Protein AF-K2AVS9-F1 (afdb_monomer_lite)

Secondary structure (DSSP, 8-state):
--------SS---HHHHHS-------S----------SPPTTPPPEEEEEEEETTEEEEEEES--HHHHHHHHHHT-TTEEEEEEEEETTEEEEEEEE-HHHHHHHHHHHHHHHHHHHHHHHH---TTHHHHHHHHHHHHHHHIIIIIHHHHHHHHHHHHHHHHTHHHHHHHHHHHHHHHHHT--S--HHHHHHHHHHHHHHHHHTT--HHHHHHHHHHHHHHHHHHHHTT-HHHHHHHHHHHHHHHHHHHHHHHHHHHS-GGG---S-HHHHHHHHHHHHHHHHHHHHS---

Organism: NCBI:txid1234023

Radius of gyration: 34.78 Å; chains: 1; bounding box: 109×86×77 Å

Structure (mmCIF, N/CA/C/O backbone):
data_AF-K2AVS9-F1
#
_entry.id   AF-K2AVS9-F1
#
loop_
_atom_site.group_PDB
_atom_site.id
_atom_site.type_symbol
_atom_site.label_atom_id
_atom_site.label_alt_id
_atom_site.label_comp_id
_atom_site.label_asym_id
_atom_site.label_entity_id
_atom_site.label_seq_id
_atom_site.pdbx_PDB_ins_code
_atom_site.Cartn_x
_atom_site.Cartn_y
_atom_site.Cartn_z
_atom_site.occupancy
_atom_site.B_iso_or_equiv
_atom_site.auth_seq_id
_atom_site.auth_comp_id
_atom_site.auth_asym_id
_atom_site.auth_atom_id
_atom_site.pdbx_PDB_model_num
ATOM 1 N N . MET A 1 1 ? 38.858 53.880 -17.770 1.00 42.88 1 MET A N 1
ATOM 2 C CA . MET A 1 1 ? 39.747 52.964 -17.022 1.00 42.88 1 MET A CA 1
ATOM 3 C C . MET A 1 1 ? 40.252 53.731 -15.814 1.00 42.88 1 MET A C 1
ATOM 5 O O . MET A 1 1 ? 40.649 54.868 -16.028 1.00 42.88 1 MET A O 1
ATOM 9 N N . PRO A 1 2 ? 40.164 53.212 -14.580 1.00 36.84 2 PRO A N 1
ATOM 10 C CA . PRO A 1 2 ? 40.755 53.909 -13.444 1.00 36.84 2 PRO A CA 1
ATOM 11 C C . PRO A 1 2 ? 42.285 53.850 -13.551 1.00 36.84 2 PRO A C 1
ATOM 13 O O . PRO A 1 2 ? 42.844 52.773 -13.758 1.00 36.84 2 PRO A O 1
ATOM 16 N N . GLU A 1 3 ? 42.945 55.002 -13.440 1.00 33.78 3 GLU A N 1
ATOM 17 C CA . GLU A 1 3 ? 44.396 55.082 -13.263 1.00 33.78 3 GLU A CA 1
ATOM 18 C C . GLU A 1 3 ? 44.749 54.529 -11.880 1.00 33.78 3 GLU A C 1
ATOM 20 O O . GLU A 1 3 ? 44.213 54.969 -10.862 1.00 33.78 3 GLU A O 1
ATOM 25 N N . ILE A 1 4 ? 45.621 53.523 -11.842 1.00 40.19 4 ILE A N 1
ATOM 26 C CA . ILE A 1 4 ? 46.139 52.968 -10.593 1.00 40.19 4 ILE A CA 1
ATOM 27 C C . ILE A 1 4 ? 47.470 53.665 -10.328 1.00 40.19 4 ILE A C 1
ATOM 29 O O . ILE A 1 4 ? 48.490 53.305 -10.912 1.00 40.19 4 ILE A O 1
ATOM 33 N N . ASN A 1 5 ? 47.455 54.663 -9.447 1.00 40.78 5 ASN A N 1
ATOM 34 C CA . ASN A 1 5 ? 48.671 55.321 -8.983 1.00 40.78 5 ASN A CA 1
ATOM 35 C C . ASN A 1 5 ? 49.266 54.512 -7.826 1.00 40.78 5 ASN A C 1
ATOM 37 O O . ASN A 1 5 ? 48.688 54.433 -6.742 1.00 40.78 5 ASN A O 1
ATOM 41 N N . LEU A 1 6 ? 50.416 53.882 -8.068 1.00 46.16 6 LEU A N 1
ATOM 42 C CA . LEU A 1 6 ? 51.192 53.199 -7.036 1.00 46.16 6 LEU A CA 1
ATOM 43 C C . LEU A 1 6 ? 52.056 54.233 -6.307 1.00 46.16 6 LEU A C 1
ATOM 45 O O . LEU A 1 6 ? 53.007 54.764 -6.876 1.00 46.16 6 LEU A O 1
ATOM 49 N N . TYR A 1 7 ? 51.732 54.513 -5.047 1.00 45.03 7 TYR A N 1
ATOM 50 C CA . TYR A 1 7 ? 52.560 55.346 -4.177 1.00 45.03 7 TYR A CA 1
ATOM 51 C C . TYR A 1 7 ? 53.496 54.452 -3.364 1.00 45.03 7 TYR A C 1
ATOM 53 O O . TYR A 1 7 ? 53.043 53.545 -2.668 1.00 45.03 7 TYR A O 1
ATOM 61 N N . TYR A 1 8 ? 54.802 54.703 -3.461 1.00 50.97 8 TYR A N 1
ATOM 62 C CA . TYR A 1 8 ? 55.820 54.029 -2.658 1.00 50.97 8 TYR A CA 1
ATOM 63 C C . TYR A 1 8 ? 56.388 55.019 -1.636 1.00 50.97 8 TYR A C 1
ATOM 65 O O . TYR A 1 8 ? 56.829 56.106 -1.999 1.00 50.97 8 TYR A O 1
ATOM 73 N N . GLU A 1 9 ? 56.366 54.657 -0.354 1.00 50.56 9 GLU A N 1
ATOM 74 C CA . GLU A 1 9 ? 56.623 55.567 0.779 1.00 50.56 9 GLU A CA 1
ATOM 75 C C . GLU A 1 9 ? 58.097 55.980 0.963 1.00 50.56 9 GLU A C 1
ATOM 77 O O . GLU A 1 9 ? 58.410 56.810 1.814 1.00 50.56 9 GLU A O 1
ATOM 82 N N . LYS A 1 10 ? 59.026 55.428 0.174 1.00 59.41 10 LYS A N 1
ATOM 83 C CA . LYS A 1 10 ? 60.463 55.723 0.280 1.00 59.41 10 LYS A CA 1
ATOM 84 C C . LYS A 1 10 ? 61.058 56.070 -1.080 1.00 59.41 10 LYS A C 1
ATOM 86 O O . LYS A 1 10 ? 60.924 55.305 -2.031 1.00 59.41 10 LYS A O 1
ATOM 91 N N . THR A 1 11 ? 61.757 57.200 -1.154 1.00 55.56 11 THR A N 1
ATOM 92 C CA . THR A 1 11 ? 62.511 57.638 -2.334 1.00 55.56 11 THR A CA 1
ATOM 93 C C . THR A 1 11 ? 63.642 56.651 -2.629 1.00 55.56 11 THR A C 1
ATOM 95 O O . THR A 1 11 ? 64.681 56.646 -1.973 1.00 55.56 11 THR A O 1
ATOM 98 N N . LEU A 1 12 ? 63.422 55.771 -3.606 1.00 58.94 12 LEU A N 1
ATOM 99 C CA . LEU A 1 12 ? 64.444 54.859 -4.118 1.00 58.94 12 LEU A CA 1
ATOM 100 C C . LEU A 1 12 ? 65.454 55.644 -4.966 1.00 58.94 12 LEU A C 1
ATOM 102 O O . LEU A 1 12 ? 65.074 56.458 -5.808 1.00 58.94 12 LEU A O 1
ATOM 106 N N . SER A 1 13 ? 66.748 55.402 -4.746 1.00 63.12 13 SER A N 1
ATOM 107 C CA . SER A 1 13 ? 67.808 55.923 -5.611 1.00 63.12 13 SER A CA 1
ATOM 108 C C . SER A 1 13 ? 67.734 55.257 -6.991 1.00 63.12 13 SER A C 1
ATOM 110 O O . SER A 1 13 ? 67.329 54.101 -7.118 1.00 63.12 13 SER A O 1
ATOM 112 N N . LYS A 1 14 ? 68.139 55.986 -8.039 1.00 58.75 14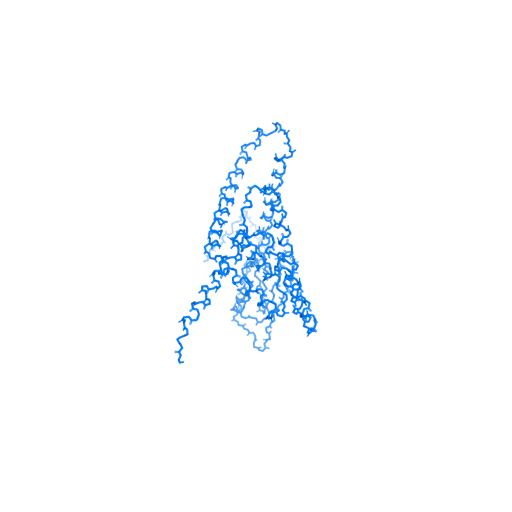 LYS A N 1
ATOM 113 C CA . LYS A 1 14 ? 67.992 55.577 -9.449 1.00 58.75 14 LYS A CA 1
ATOM 114 C C . LYS A 1 14 ? 68.625 54.209 -9.770 1.00 58.75 14 LYS A C 1
ATOM 116 O O . LYS A 1 14 ? 68.101 53.498 -10.612 1.00 58.75 14 LYS A O 1
ATOM 121 N N . GLN A 1 15 ? 69.685 53.825 -9.054 1.00 59.00 15 GLN A N 1
ATOM 122 C CA . GLN A 1 15 ? 70.359 52.526 -9.202 1.00 59.00 15 GLN A CA 1
ATOM 123 C C . GLN A 1 15 ? 69.530 51.337 -8.689 1.00 59.00 15 GLN A C 1
ATOM 125 O O . GLN A 1 15 ? 69.599 50.263 -9.267 1.00 59.00 15 GLN A O 1
ATOM 130 N N . ASN A 1 16 ? 68.684 51.520 -7.670 1.00 58.53 16 ASN A N 1
ATOM 131 C CA . ASN A 1 16 ? 67.880 50.422 -7.116 1.00 58.53 16 ASN A CA 1
ATOM 132 C C . ASN A 1 16 ? 66.648 50.077 -7.974 1.00 58.53 16 ASN A C 1
ATOM 134 O O . ASN A 1 16 ? 66.000 49.062 -7.733 1.00 58.53 16 ASN A O 1
ATOM 138 N N . LEU A 1 17 ? 66.292 50.929 -8.943 1.00 59.53 17 LEU A N 1
ATOM 139 C CA . LEU A 1 17 ? 65.173 50.695 -9.861 1.00 59.53 17 LEU A CA 1
ATOM 140 C C . LEU A 1 17 ? 65.550 49.768 -11.022 1.00 59.53 17 LEU A C 1
ATOM 142 O O . LEU A 1 17 ? 64.675 49.072 -11.528 1.00 59.53 17 LEU A O 1
ATOM 146 N N . GLU A 1 18 ? 66.822 49.737 -11.426 1.00 59.62 18 GLU A N 1
ATOM 147 C CA . GLU A 1 18 ? 67.289 48.907 -12.548 1.00 59.62 18 GLU A CA 1
ATOM 148 C C . GLU A 1 18 ? 67.397 47.418 -12.168 1.00 59.62 18 GLU A C 1
ATOM 150 O O . GLU A 1 18 ? 67.170 46.556 -13.015 1.00 59.62 18 GLU A O 1
ATOM 155 N N . ASP A 1 19 ? 67.613 47.108 -10.884 1.00 62.12 19 ASP A N 1
ATOM 156 C CA . ASP A 1 19 ? 67.656 45.728 -10.369 1.00 62.12 19 ASP A CA 1
ATOM 157 C C . ASP A 1 19 ? 66.264 45.129 -10.079 1.00 62.12 19 ASP A C 1
ATOM 159 O O . ASP A 1 19 ? 66.117 43.920 -9.863 1.00 62.12 19 ASP A O 1
ATOM 163 N N . LEU A 1 20 ? 65.206 45.946 -10.089 1.00 58.22 20 LEU A N 1
ATOM 164 C CA . LEU A 1 20 ? 63.838 45.486 -9.860 1.00 58.22 20 LEU A CA 1
ATOM 165 C C . LEU A 1 20 ? 63.193 45.038 -11.177 1.00 58.22 20 LEU A C 1
ATOM 167 O O . LEU A 1 20 ? 62.481 45.781 -11.850 1.00 58.22 20 LEU A O 1
ATOM 171 N N . ASN A 1 21 ? 63.395 43.765 -11.514 1.00 50.31 21 ASN A N 1
ATOM 172 C CA . ASN A 1 21 ? 62.672 43.084 -12.589 1.00 50.31 21 ASN A CA 1
ATOM 173 C C . ASN A 1 21 ? 61.187 42.901 -12.209 1.00 50.31 21 ASN A C 1
ATOM 175 O O . ASN A 1 21 ? 60.755 41.838 -11.754 1.00 50.31 21 ASN A O 1
ATOM 179 N N . PHE A 1 22 ? 60.376 43.946 -12.383 1.00 56.16 22 PHE A N 1
ATOM 180 C CA . PHE A 1 22 ? 58.929 43.862 -12.201 1.00 56.16 22 PHE A CA 1
ATOM 181 C C . PHE A 1 22 ? 58.304 43.055 -13.340 1.00 56.16 22 PHE A C 1
ATOM 183 O O . PHE A 1 22 ? 57.969 43.576 -14.404 1.00 56.16 22 PHE A O 1
ATOM 190 N N . LYS A 1 23 ? 58.098 41.757 -13.114 1.00 49.09 23 LYS A N 1
ATOM 191 C CA . LYS A 1 23 ? 57.256 40.944 -13.990 1.00 49.09 23 LYS A CA 1
ATOM 192 C C . LYS A 1 23 ? 55.795 41.237 -13.646 1.00 49.09 23 LYS A C 1
ATOM 194 O O . LYS A 1 23 ? 55.233 40.632 -12.737 1.00 49.09 23 LYS A O 1
ATOM 199 N N . LEU A 1 24 ? 55.191 42.198 -14.344 1.00 52.09 24 LEU A N 1
ATOM 200 C CA . LEU A 1 24 ? 53.756 42.473 -14.253 1.00 52.09 24 LEU A CA 1
ATOM 201 C C . LEU A 1 24 ? 52.991 41.251 -14.775 1.00 52.09 24 LEU A C 1
ATOM 203 O O . LEU A 1 24 ? 52.839 41.060 -15.979 1.00 52.09 24 LEU A O 1
ATOM 207 N N . ILE A 1 25 ? 52.544 40.389 -13.864 1.00 53.03 25 ILE A N 1
ATOM 208 C CA . ILE A 1 25 ? 51.628 39.300 -14.192 1.00 53.03 25 ILE A CA 1
ATOM 209 C C . ILE A 1 25 ? 50.226 39.918 -14.205 1.00 53.03 25 ILE A C 1
ATOM 211 O O . ILE A 1 25 ? 49.793 40.427 -13.167 1.00 53.03 25 ILE A O 1
ATOM 215 N N . PRO A 1 26 ? 49.504 39.926 -15.338 1.00 46.81 26 PRO A N 1
ATOM 216 C CA . PRO A 1 26 ? 48.131 40.405 -15.342 1.00 46.81 26 PRO A CA 1
ATOM 217 C C . PRO A 1 26 ? 47.293 39.525 -14.401 1.00 46.81 26 PRO A C 1
ATOM 219 O O . PRO A 1 26 ? 47.154 38.328 -14.622 1.00 46.81 26 PRO A O 1
ATOM 222 N N . ILE A 1 27 ? 46.712 40.129 -13.359 1.00 53.50 27 ILE A N 1
ATOM 223 C CA . ILE A 1 27 ? 45.805 39.471 -12.388 1.00 53.50 27 ILE A CA 1
ATOM 224 C C . ILE A 1 27 ? 44.426 39.173 -13.023 1.00 53.50 27 ILE A C 1
ATOM 226 O O . ILE A 1 27 ? 43.512 38.652 -12.389 1.00 53.50 27 ILE A O 1
ATOM 230 N N . TRP A 1 28 ? 44.251 39.490 -14.306 1.00 48.97 28 TRP A N 1
ATOM 231 C CA . TRP A 1 28 ? 43.028 39.223 -15.048 1.00 48.97 28 TRP A CA 1
ATOM 232 C C . TRP A 1 28 ? 43.176 37.933 -15.854 1.00 48.97 28 TRP A C 1
ATOM 234 O O . TRP A 1 28 ? 43.633 37.946 -16.994 1.00 48.97 28 TRP A O 1
ATOM 244 N N . GLU A 1 29 ? 42.773 36.809 -15.263 1.00 44.00 29 GLU A N 1
ATOM 245 C CA . GLU A 1 29 ? 42.471 35.598 -16.026 1.00 44.00 29 GLU A CA 1
ATOM 246 C C . GLU A 1 29 ? 41.105 35.798 -16.706 1.00 44.00 29 GLU A C 1
ATOM 248 O O . GLU A 1 29 ? 40.077 35.823 -16.016 1.00 44.00 29 GLU A O 1
ATOM 253 N N . PRO A 1 30 ? 41.031 35.984 -18.039 1.00 46.00 30 PRO A N 1
ATOM 254 C CA . PRO A 1 30 ? 39.747 36.101 -18.708 1.00 46.00 30 PRO A CA 1
ATOM 255 C C . PRO A 1 30 ? 38.985 34.789 -18.528 1.00 46.00 30 PRO A C 1
ATOM 257 O O . PRO A 1 30 ? 39.397 33.724 -18.992 1.00 46.00 30 PRO A O 1
ATOM 260 N N . LYS A 1 31 ? 37.838 34.858 -17.855 1.00 41.72 31 LYS A N 1
ATOM 261 C CA . LYS A 1 31 ? 36.944 33.714 -17.713 1.00 41.72 31 LYS A CA 1
ATOM 262 C C . LYS A 1 31 ? 36.260 33.453 -19.056 1.00 41.72 31 LYS A C 1
ATOM 264 O O . LYS A 1 31 ? 35.212 34.022 -19.347 1.00 41.72 31 LYS A O 1
ATOM 269 N N . ILE A 1 32 ? 36.852 32.592 -19.879 1.00 41.34 32 ILE A N 1
ATOM 270 C CA . ILE A 1 32 ? 36.242 32.136 -21.132 1.00 41.34 32 ILE A CA 1
ATOM 271 C C . ILE A 1 32 ? 35.080 31.200 -20.777 1.00 41.34 32 ILE A C 1
ATOM 273 O O . ILE A 1 32 ? 35.282 30.082 -20.304 1.00 41.34 32 ILE A O 1
ATOM 277 N N . ILE A 1 33 ? 33.846 31.662 -20.983 1.00 50.22 33 ILE A N 1
ATOM 278 C CA . ILE A 1 33 ? 32.637 30.850 -20.809 1.00 50.22 33 ILE A CA 1
ATOM 279 C C . ILE A 1 33 ? 32.261 30.285 -22.179 1.00 50.22 33 ILE A C 1
ATOM 281 O O . ILE A 1 33 ? 31.610 30.951 -22.980 1.00 50.22 33 ILE A O 1
ATOM 285 N N . LEU A 1 34 ? 32.680 29.051 -22.460 1.00 48.22 34 LEU A N 1
ATOM 286 C CA . LEU A 1 34 ? 32.221 28.329 -23.644 1.00 48.22 34 LEU A CA 1
ATOM 287 C C . LEU A 1 34 ? 30.767 27.904 -23.426 1.00 48.22 34 LEU A C 1
ATOM 289 O O . LEU A 1 34 ? 30.467 27.118 -22.528 1.00 48.22 34 LEU A O 1
ATOM 293 N N . THR A 1 35 ? 29.861 28.434 -24.242 1.00 51.59 35 THR A N 1
ATOM 294 C CA . THR A 1 35 ? 28.454 28.028 -24.243 1.00 51.59 35 THR A CA 1
ATOM 295 C C . THR A 1 35 ? 28.227 27.027 -25.367 1.00 51.59 35 THR A C 1
ATOM 297 O O . THR A 1 35 ? 28.629 27.239 -26.507 1.00 51.59 35 THR A O 1
ATOM 300 N N . LYS A 1 36 ? 27.623 25.886 -25.033 1.00 59.41 36 LYS A N 1
ATOM 301 C CA . LYS A 1 36 ? 27.274 24.849 -26.005 1.00 59.41 36 LYS A CA 1
ATOM 302 C C . LYS A 1 36 ? 26.080 25.327 -26.832 1.00 59.41 36 LYS A C 1
ATOM 304 O O . LYS A 1 36 ? 25.022 25.570 -26.254 1.00 59.41 36 LYS A O 1
ATOM 309 N N . VAL A 1 37 ? 26.263 25.471 -28.146 1.00 63.88 37 VAL A N 1
ATOM 310 C CA . VAL A 1 37 ? 25.239 26.025 -29.052 1.00 63.88 37 VAL A CA 1
ATOM 311 C C . VAL A 1 37 ? 24.514 24.932 -29.845 1.00 63.88 37 VAL A C 1
ATOM 313 O O . VAL A 1 37 ? 23.323 25.084 -30.090 1.00 63.88 37 VAL A O 1
ATOM 316 N N . ASP A 1 38 ? 25.181 23.817 -30.193 1.00 66.88 38 ASP A N 1
ATOM 317 C CA . ASP A 1 38 ? 24.552 22.746 -30.985 1.00 66.88 38 ASP A CA 1
ATOM 318 C C . ASP A 1 38 ? 25.227 21.357 -30.851 1.00 66.88 38 ASP A C 1
ATOM 320 O O . ASP A 1 38 ? 26.262 21.198 -30.193 1.00 66.8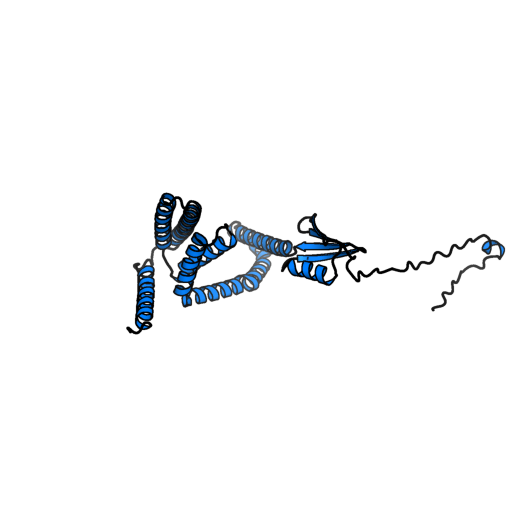8 38 ASP A O 1
ATOM 324 N N . ILE A 1 39 ? 24.611 20.334 -31.454 1.00 73.56 39 ILE A N 1
ATOM 325 C CA . ILE A 1 39 ? 25.073 18.941 -31.531 1.00 73.56 39 ILE A CA 1
ATOM 326 C C . ILE A 1 39 ? 26.142 18.804 -32.627 1.00 73.56 39 ILE A C 1
ATOM 328 O O . ILE A 1 39 ? 26.008 19.349 -33.719 1.00 73.56 39 ILE A O 1
ATOM 332 N N . LEU A 1 40 ? 27.191 18.015 -32.377 1.00 73.44 40 LEU A N 1
ATOM 333 C CA . LEU A 1 40 ? 28.165 17.677 -33.418 1.00 73.44 40 LEU A CA 1
ATOM 334 C C . LEU A 1 40 ? 27.508 16.822 -34.518 1.00 73.44 40 LEU A C 1
ATOM 336 O O . LEU A 1 40 ? 26.937 15.770 -34.191 1.00 73.44 40 LEU A O 1
ATOM 340 N N . PRO A 1 41 ? 27.619 17.202 -35.805 1.00 70.88 41 PRO A N 1
ATOM 341 C CA . PRO A 1 41 ? 27.072 16.412 -36.902 1.00 70.88 41 PRO A CA 1
ATOM 342 C C . PRO A 1 41 ? 27.647 14.986 -36.876 1.00 70.88 41 PRO A C 1
ATOM 344 O O . PRO A 1 41 ? 28.829 14.784 -36.600 1.00 70.88 41 PRO A O 1
ATOM 347 N N . ASN A 1 42 ? 26.794 13.987 -37.131 1.00 77.56 42 ASN A N 1
ATOM 348 C CA . ASN A 1 42 ? 27.099 12.544 -37.105 1.00 77.56 42 ASN A CA 1
ATOM 349 C C . ASN A 1 42 ? 27.437 11.921 -35.737 1.00 77.56 42 ASN A C 1
ATOM 351 O O . ASN A 1 42 ? 27.900 10.779 -35.674 1.00 77.56 42 ASN A O 1
ATOM 355 N N . SER A 1 43 ? 27.176 12.608 -34.626 1.00 76.88 43 SER A N 1
ATOM 356 C CA . SER A 1 43 ? 27.412 12.049 -33.293 1.00 76.88 43 SER A CA 1
ATOM 357 C C . SER A 1 43 ? 26.152 11.399 -32.693 1.00 76.88 43 SER A C 1
ATOM 359 O O . SER A 1 43 ? 25.059 11.959 -32.725 1.00 76.88 43 SER A O 1
ATOM 361 N N . LYS A 1 44 ? 26.282 10.182 -32.137 1.00 84.12 44 LYS A N 1
ATOM 362 C CA . LYS A 1 44 ? 25.184 9.516 -31.410 1.00 84.12 44 LYS A CA 1
ATOM 363 C C . LYS A 1 44 ? 25.070 10.089 -29.996 1.00 84.12 44 LYS A C 1
ATOM 365 O O . LYS A 1 44 ? 26.083 10.243 -29.302 1.00 84.12 44 LYS A O 1
ATOM 370 N N . THR A 1 45 ? 23.844 10.361 -29.558 1.00 83.50 45 THR A N 1
ATOM 371 C CA . THR A 1 45 ? 23.554 10.754 -28.176 1.00 83.50 45 THR A CA 1
ATOM 372 C C . THR A 1 45 ? 23.821 9.578 -27.241 1.00 83.50 45 THR A C 1
ATOM 374 O O . THR A 1 45 ? 23.470 8.431 -27.524 1.00 83.50 45 THR A O 1
ATOM 377 N N . LYS A 1 46 ? 24.483 9.846 -26.114 1.00 87.75 46 LYS A N 1
ATOM 378 C CA . LYS A 1 46 ? 24.742 8.828 -25.091 1.00 87.75 46 LYS A CA 1
ATOM 379 C C . LYS A 1 46 ? 24.492 9.419 -23.716 1.00 87.75 46 LYS A C 1
ATOM 381 O O . LYS A 1 46 ? 25.173 10.361 -23.318 1.00 87.75 46 LYS A O 1
ATOM 386 N N . ILE A 1 47 ? 23.538 8.834 -23.000 1.00 87.12 47 ILE A N 1
ATOM 387 C CA . ILE A 1 47 ? 23.227 9.159 -21.609 1.00 87.12 47 ILE A CA 1
ATOM 388 C C . ILE A 1 47 ? 23.823 8.049 -20.751 1.00 87.12 47 ILE A C 1
ATOM 390 O O . ILE A 1 47 ? 23.558 6.867 -20.967 1.00 87.12 47 ILE A O 1
ATOM 394 N N . THR A 1 48 ? 24.663 8.426 -19.798 1.00 90.38 48 THR A N 1
ATOM 395 C CA . THR A 1 48 ? 25.243 7.503 -18.818 1.00 90.38 48 THR A CA 1
ATOM 396 C C . THR A 1 48 ? 24.877 7.968 -17.424 1.00 90.38 48 THR A C 1
ATOM 398 O O . THR A 1 48 ? 24.930 9.163 -17.143 1.00 90.38 48 THR A O 1
ATOM 401 N N . TYR A 1 49 ? 24.503 7.030 -16.558 1.00 91.62 49 TYR A N 1
ATOM 402 C CA . TYR A 1 49 ? 24.235 7.302 -15.153 1.00 91.62 49 TYR A CA 1
ATOM 403 C C . TYR A 1 49 ? 25.225 6.523 -14.289 1.00 91.62 49 TYR A C 1
ATOM 405 O O . TYR A 1 49 ? 25.488 5.345 -14.531 1.00 91.62 49 TYR A O 1
ATOM 413 N N . GLN A 1 50 ? 25.779 7.178 -13.275 1.00 93.88 50 GLN A N 1
ATOM 414 C CA . GLN A 1 50 ? 26.682 6.560 -12.314 1.00 93.88 50 GLN A CA 1
ATOM 415 C C . GLN A 1 50 ? 26.321 7.025 -10.907 1.00 93.88 50 GLN A C 1
ATOM 417 O O . GLN A 1 50 ? 26.223 8.220 -10.634 1.00 93.88 50 GLN A O 1
ATOM 422 N N . LYS A 1 51 ? 26.128 6.082 -9.987 1.00 91.56 51 LYS A N 1
ATOM 423 C CA . LYS A 1 51 ? 25.913 6.401 -8.573 1.00 91.56 51 LYS A CA 1
ATOM 424 C C . LYS A 1 51 ? 27.253 6.807 -7.949 1.00 91.56 51 LYS A C 1
ATOM 426 O O . LYS A 1 51 ? 28.196 6.025 -8.005 1.00 91.56 51 LYS A O 1
ATOM 431 N N . ILE A 1 52 ? 27.340 8.010 -7.372 1.00 92.31 52 ILE A N 1
ATOM 432 C CA . ILE A 1 52 ? 28.570 8.502 -6.719 1.00 92.31 52 ILE A CA 1
ATOM 433 C C . ILE A 1 52 ? 28.514 8.240 -5.209 1.00 92.31 52 ILE A C 1
ATOM 435 O O . ILE A 1 52 ? 29.440 7.678 -4.633 1.00 92.31 52 ILE A O 1
ATOM 439 N N . LYS A 1 53 ? 27.432 8.677 -4.555 1.00 87.81 53 LYS A N 1
ATOM 440 C CA . LYS A 1 53 ? 27.229 8.599 -3.097 1.00 87.81 53 LYS A CA 1
ATOM 441 C C . LYS A 1 53 ? 25.786 8.208 -2.788 1.00 87.81 53 LYS A C 1
ATOM 443 O O . LYS A 1 53 ? 24.950 8.130 -3.691 1.00 87.81 53 LYS A O 1
ATOM 448 N N . ASN A 1 54 ? 25.475 7.966 -1.512 1.00 79.38 54 ASN A N 1
ATOM 449 C CA . ASN A 1 54 ? 24.094 7.742 -1.083 1.00 79.38 54 ASN A CA 1
ATOM 450 C C . ASN A 1 54 ? 23.214 8.912 -1.549 1.00 79.38 54 ASN A C 1
ATOM 452 O O . ASN A 1 54 ? 23.425 10.057 -1.164 1.00 79.38 54 ASN A O 1
ATOM 456 N N . ASN A 1 55 ? 22.256 8.585 -2.419 1.00 86.00 55 ASN A N 1
ATOM 457 C CA . ASN A 1 55 ? 21.278 9.479 -3.042 1.00 86.00 55 ASN A CA 1
ATOM 458 C C . ASN A 1 55 ? 21.823 10.491 -4.059 1.00 86.00 55 ASN A C 1
ATOM 460 O O . ASN A 1 55 ? 21.046 11.325 -4.514 1.00 86.00 55 ASN A O 1
ATOM 464 N N . GLN A 1 56 ? 23.095 10.396 -4.466 1.00 91.69 56 GLN A N 1
ATOM 465 C CA . GLN A 1 56 ? 23.687 11.251 -5.501 1.00 91.69 56 GLN A CA 1
ATOM 466 C C . GLN A 1 56 ? 24.070 10.449 -6.744 1.00 91.69 56 GLN A C 1
ATOM 468 O O . GLN A 1 56 ? 24.801 9.455 -6.671 1.00 91.69 56 GLN A O 1
ATOM 473 N N . TYR A 1 57 ? 23.610 10.932 -7.892 1.00 93.12 57 TYR A N 1
ATOM 474 C CA . TYR A 1 57 ? 23.789 10.305 -9.191 1.00 93.12 57 TYR A CA 1
ATOM 475 C C . TYR A 1 57 ? 24.398 11.312 -10.160 1.00 93.12 57 TYR A C 1
ATOM 477 O O . TYR A 1 57 ? 23.940 12.448 -10.270 1.00 93.12 57 TYR A O 1
ATOM 485 N N . LEU A 1 58 ? 25.446 10.886 -10.856 1.00 94.44 58 LEU A N 1
ATOM 486 C CA . LEU A 1 58 ? 26.035 11.617 -11.962 1.00 94.44 58 LEU A CA 1
ATOM 487 C C . LEU A 1 58 ? 25.359 11.176 -13.248 1.00 94.44 58 LEU A C 1
ATOM 489 O O . LEU A 1 58 ? 25.467 10.013 -13.634 1.00 94.44 58 LEU A O 1
ATOM 493 N N . ILE A 1 59 ? 24.692 12.106 -13.909 1.00 92.75 59 ILE A N 1
ATOM 494 C CA . ILE A 1 59 ? 24.149 11.913 -15.245 1.00 92.75 59 ILE A CA 1
ATOM 495 C C . ILE A 1 59 ? 25.091 12.631 -16.200 1.00 92.75 59 ILE A C 1
ATOM 497 O O . ILE A 1 59 ? 25.249 13.848 -16.121 1.00 92.75 59 ILE A O 1
ATOM 501 N N . SER A 1 60 ? 25.757 11.880 -17.072 1.00 92.38 60 SER A N 1
ATOM 502 C CA . SER A 1 60 ? 26.595 12.441 -18.126 1.00 92.38 60 SER A CA 1
ATOM 503 C C . SER A 1 60 ? 25.922 12.234 -19.472 1.00 92.38 60 SER A C 1
ATOM 505 O O . SER A 1 60 ? 25.737 11.096 -19.917 1.00 92.38 60 SER A O 1
ATOM 507 N N . ASN A 1 61 ? 25.596 13.353 -20.112 1.00 88.75 61 ASN A N 1
ATOM 508 C CA . ASN A 1 61 ? 25.024 13.407 -21.443 1.00 88.75 61 ASN A CA 1
ATOM 509 C C . ASN A 1 61 ? 26.122 13.814 -22.425 1.00 88.75 61 ASN A C 1
ATOM 511 O O . ASN A 1 61 ? 26.751 14.865 -22.284 1.00 88.75 61 ASN A O 1
ATOM 515 N N . LYS A 1 62 ? 26.380 12.969 -23.422 1.00 89.50 62 LYS A N 1
ATOM 516 C CA . LYS A 1 62 ? 27.297 13.277 -24.522 1.00 89.50 62 LYS A CA 1
ATOM 517 C C . LYS A 1 62 ? 26.493 13.637 -25.763 1.00 89.50 62 LYS A C 1
ATOM 519 O O . LYS A 1 62 ? 25.541 12.929 -26.093 1.00 89.50 62 LYS A O 1
ATOM 524 N N . ASN A 1 63 ? 26.920 14.695 -26.452 1.00 87.31 63 ASN A N 1
ATOM 525 C CA . ASN A 1 63 ? 26.355 15.135 -27.734 1.00 87.31 63 ASN A CA 1
ATOM 526 C C . ASN A 1 63 ? 24.862 15.518 -27.697 1.00 87.31 63 ASN A C 1
ATOM 528 O O . ASN A 1 63 ? 24.157 15.349 -28.683 1.00 87.31 63 ASN A O 1
ATOM 532 N N . THR A 1 64 ? 24.360 16.010 -26.566 1.00 84.25 64 THR A N 1
ATOM 533 C CA . THR A 1 64 ? 22.970 16.478 -26.416 1.00 84.25 64 THR A CA 1
ATOM 534 C C . THR A 1 64 ? 22.837 17.993 -26.579 1.00 84.25 64 THR A C 1
ATOM 536 O O . THR A 1 64 ? 23.764 18.725 -26.239 1.00 84.25 64 THR A O 1
ATOM 539 N N . ASN A 1 65 ? 21.695 18.494 -27.049 1.00 87.88 65 ASN A N 1
ATOM 540 C CA . ASN A 1 65 ? 21.397 19.934 -26.998 1.00 87.88 65 ASN A CA 1
ATOM 541 C C . ASN A 1 65 ? 20.850 20.344 -25.608 1.00 87.88 65 ASN A C 1
ATOM 543 O O . ASN A 1 65 ? 20.419 19.495 -24.826 1.00 87.88 65 ASN A O 1
ATOM 547 N N . ARG A 1 66 ? 20.828 21.646 -25.297 1.00 84.94 66 ARG A N 1
ATOM 548 C CA . ARG A 1 66 ? 20.293 22.217 -24.051 1.00 84.94 66 ARG A CA 1
ATOM 549 C C . ARG A 1 66 ? 18.842 21.807 -23.793 1.00 84.94 66 ARG A C 1
ATOM 551 O O . ARG A 1 66 ? 18.509 21.476 -22.657 1.00 84.94 66 ARG A O 1
ATOM 558 N N . ASP A 1 67 ? 18.016 21.755 -24.834 1.00 87.25 67 ASP A N 1
ATOM 559 C CA . ASP A 1 67 ? 16.614 21.335 -24.715 1.00 87.25 67 ASP A CA 1
ATOM 560 C C . ASP A 1 67 ? 16.489 19.850 -24.363 1.00 87.25 67 ASP A C 1
ATOM 562 O O . ASP A 1 67 ? 15.651 19.465 -23.551 1.00 87.25 67 ASP A O 1
ATOM 566 N N . GLN A 1 68 ? 17.372 19.009 -24.911 1.00 85.88 68 GLN A N 1
ATOM 567 C CA . GLN A 1 68 ? 17.425 17.584 -24.580 1.00 85.88 68 GLN A CA 1
ATOM 568 C C . GLN A 1 68 ? 17.905 17.371 -23.144 1.00 85.88 68 GLN A C 1
ATOM 570 O O . GLN A 1 68 ? 17.349 16.546 -22.425 1.00 85.88 68 GLN A O 1
ATOM 575 N N . ASP A 1 69 ? 18.898 18.139 -22.701 1.00 89.62 69 ASP A N 1
ATOM 576 C CA . ASP A 1 69 ? 19.359 18.116 -21.314 1.00 89.62 69 ASP A CA 1
ATOM 577 C C . ASP A 1 69 ? 18.243 18.525 -20.345 1.00 89.62 69 ASP A C 1
ATOM 579 O O . ASP A 1 69 ? 18.033 17.875 -19.320 1.00 89.62 69 ASP A O 1
ATOM 583 N N . GLN A 1 70 ? 17.485 19.568 -20.687 1.00 89.75 70 GLN A N 1
ATOM 584 C CA . GLN A 1 70 ? 16.354 20.023 -19.886 1.00 89.75 70 GLN A CA 1
ATOM 585 C C . GLN A 1 70 ? 15.198 19.015 -19.905 1.00 89.75 70 GLN A C 1
ATOM 587 O O . GLN A 1 70 ? 14.588 18.776 -18.865 1.00 89.75 70 GLN A O 1
ATOM 592 N N . TYR A 1 71 ? 14.946 18.354 -21.037 1.00 88.31 71 TYR A N 1
ATOM 593 C CA . TYR A 1 71 ? 13.995 17.247 -21.127 1.00 88.31 71 TYR A CA 1
ATOM 594 C C . TYR A 1 71 ? 14.401 16.075 -20.225 1.00 88.31 71 TYR A C 1
ATOM 596 O O . TYR A 1 71 ? 13.572 15.578 -19.464 1.00 88.31 71 TYR A O 1
ATOM 604 N N . VAL A 1 72 ? 15.680 15.677 -20.239 1.00 88.19 72 VAL A N 1
ATOM 605 C CA . VAL A 1 72 ? 16.200 14.620 -19.357 1.00 88.19 72 VAL A CA 1
ATOM 606 C C . VAL A 1 72 ? 15.989 15.003 -17.894 1.00 88.19 72 VAL A C 1
ATOM 608 O O . VAL A 1 72 ? 15.438 14.204 -17.142 1.00 88.19 72 VAL A O 1
ATOM 611 N N . LEU A 1 73 ? 16.332 16.231 -17.493 1.00 89.94 73 LEU A N 1
ATOM 612 C CA . LEU A 1 73 ? 16.113 16.702 -16.121 1.00 89.94 73 LEU A CA 1
ATOM 613 C C . LEU A 1 73 ? 14.629 16.715 -15.728 1.00 89.94 73 LEU A C 1
ATOM 615 O O . LEU A 1 73 ? 14.289 16.258 -14.638 1.00 89.94 73 LEU A O 1
ATOM 619 N N . ASN A 1 74 ? 13.745 17.170 -16.618 1.00 88.69 74 ASN A N 1
ATOM 620 C CA . ASN A 1 74 ? 12.301 17.181 -16.378 1.00 88.69 74 ASN A CA 1
ATOM 621 C C . ASN A 1 74 ? 11.716 15.760 -16.297 1.00 88.69 74 ASN A C 1
ATOM 623 O O . ASN A 1 74 ? 10.784 15.516 -15.533 1.00 88.69 74 ASN A O 1
ATOM 627 N N . SER A 1 75 ? 12.285 14.807 -17.042 1.00 88.69 75 SER A N 1
ATOM 628 C CA . SER A 1 75 ? 11.843 13.407 -17.059 1.00 88.69 75 SER A CA 1
ATOM 629 C C . SER A 1 75 ? 12.207 12.618 -15.796 1.00 88.69 75 SER A C 1
ATOM 631 O O . SER A 1 75 ? 11.588 11.591 -15.528 1.00 88.69 75 SER A O 1
ATOM 633 N N . LEU A 1 76 ? 13.162 13.101 -14.986 1.00 89.19 76 LEU A N 1
ATOM 634 C CA . LEU A 1 76 ? 13.525 12.463 -13.711 1.00 89.19 76 LEU A CA 1
ATOM 635 C C . LEU A 1 76 ? 12.363 12.472 -12.703 1.00 89.19 76 LEU A C 1
ATOM 637 O O . LEU A 1 76 ? 12.308 11.618 -11.819 1.00 89.19 76 LEU A O 1
ATOM 641 N N . GLY A 1 77 ? 11.418 13.403 -12.854 1.00 88.62 77 GLY A N 1
ATOM 642 C CA . GLY A 1 77 ? 10.216 13.491 -12.032 1.00 88.62 77 GLY A CA 1
ATOM 643 C C . GLY A 1 77 ? 10.422 14.178 -10.678 1.00 88.62 77 GLY A C 1
ATOM 644 O O . GLY A 1 77 ? 11.498 14.670 -10.328 1.00 88.62 77 GLY A O 1
ATOM 645 N N . PHE A 1 78 ? 9.339 14.233 -9.900 1.00 81.75 78 PHE A N 1
ATOM 646 C CA . PHE A 1 78 ? 9.319 14.865 -8.583 1.00 81.75 78 PHE A CA 1
ATOM 647 C C . PHE A 1 78 ? 10.230 14.113 -7.605 1.00 81.75 78 PHE A C 1
ATOM 649 O O . PHE A 1 78 ? 10.067 12.912 -7.400 1.00 81.75 78 PHE A O 1
ATOM 656 N N . GLY A 1 79 ? 11.177 14.818 -6.980 1.00 85.19 79 GLY A N 1
ATOM 657 C CA . GLY A 1 79 ? 12.091 14.206 -6.009 1.00 85.19 79 GLY A CA 1
ATOM 658 C C . GLY A 1 79 ? 13.571 14.351 -6.306 1.00 85.19 79 GLY A C 1
ATOM 659 O O . GLY A 1 79 ? 14.394 14.070 -5.437 1.00 85.19 79 GLY A O 1
ATOM 660 N N . TRP A 1 80 ? 13.911 14.829 -7.495 1.00 90.31 80 TRP A N 1
ATOM 661 C CA . TRP A 1 80 ? 15.283 15.014 -7.939 1.00 90.31 80 TRP A CA 1
ATOM 662 C C . TRP A 1 80 ? 15.643 16.497 -7.954 1.00 90.31 80 TRP A C 1
ATOM 664 O O . TRP A 1 80 ? 14.888 17.323 -8.461 1.00 90.31 80 TRP A O 1
ATOM 674 N N . LYS A 1 81 ? 16.792 16.848 -7.375 1.00 91.62 81 LYS A N 1
ATOM 675 C CA . LYS A 1 81 ? 17.326 18.212 -7.368 1.00 91.62 81 LYS A CA 1
ATOM 676 C C . LYS A 1 81 ? 18.726 18.217 -7.964 1.00 91.62 81 LYS A C 1
ATOM 678 O O . LYS A 1 81 ? 19.580 17.435 -7.557 1.00 91.62 81 LYS A O 1
ATOM 683 N N . THR A 1 82 ? 18.983 19.117 -8.905 1.00 91.50 82 THR A N 1
ATOM 684 C CA . THR A 1 82 ? 20.330 19.342 -9.441 1.00 91.50 82 THR A CA 1
ATOM 685 C C . THR A 1 82 ? 21.185 20.063 -8.401 1.00 91.50 82 THR A C 1
ATOM 687 O O . THR A 1 82 ? 20.848 21.170 -7.982 1.00 91.50 82 THR A O 1
ATOM 690 N N . VAL A 1 83 ? 22.281 19.440 -7.976 1.00 89.00 83 VAL A N 1
ATOM 691 C CA . VAL A 1 83 ? 23.217 19.992 -6.983 1.00 89.00 83 VAL A CA 1
ATOM 692 C C .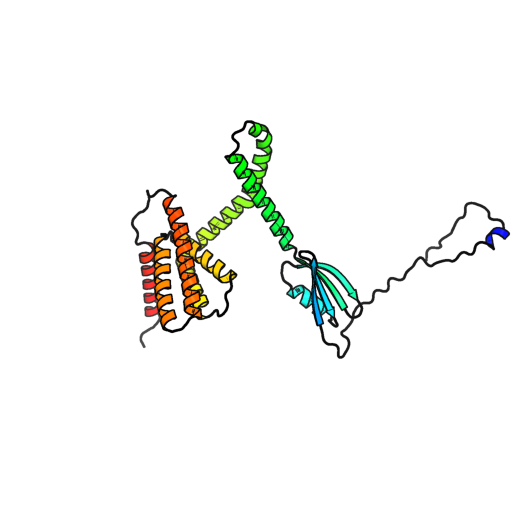 VAL A 1 83 ? 24.345 20.755 -7.664 1.00 89.00 83 VAL A C 1
ATOM 694 O O . VAL A 1 83 ? 24.765 21.805 -7.191 1.00 89.00 83 VAL A O 1
ATOM 697 N N . SER A 1 84 ? 24.842 20.231 -8.783 1.00 90.12 84 SER A N 1
ATOM 698 C CA . SER A 1 84 ? 25.903 20.863 -9.559 1.00 90.12 84 SER A CA 1
ATOM 699 C C . SER A 1 84 ? 25.725 20.544 -11.034 1.00 90.12 84 SER A C 1
ATOM 701 O O . SER A 1 84 ? 25.358 19.423 -11.399 1.00 90.12 84 SER A O 1
ATOM 703 N N . LYS A 1 85 ? 25.994 21.543 -11.872 1.00 87.06 85 LYS A N 1
ATOM 704 C CA . LYS A 1 85 ? 26.042 21.415 -13.322 1.00 87.06 85 LYS A CA 1
ATOM 705 C C . LYS A 1 85 ? 27.455 21.761 -13.775 1.00 87.06 85 LYS A C 1
ATOM 707 O O . LYS A 1 85 ? 27.965 22.825 -13.427 1.00 87.06 85 LYS A O 1
ATOM 712 N N . LYS A 1 86 ? 28.084 20.851 -14.514 1.00 84.56 86 LYS A N 1
ATOM 713 C CA . LYS A 1 86 ? 29.373 21.084 -15.168 1.00 84.56 86 LYS A CA 1
ATOM 714 C C . LYS A 1 86 ? 29.186 20.891 -16.664 1.00 84.56 86 LYS A C 1
ATOM 716 O O . LYS A 1 86 ? 28.882 19.785 -17.109 1.00 84.56 86 LYS A O 1
ATOM 721 N N . ASP A 1 87 ? 29.366 21.972 -17.409 1.00 76.75 87 ASP A N 1
ATOM 722 C CA . ASP A 1 87 ? 29.294 21.960 -18.864 1.00 76.75 87 ASP A CA 1
ATOM 723 C C . ASP A 1 87 ? 30.715 21.895 -19.424 1.00 76.75 87 ASP A C 1
ATOM 725 O O . ASP A 1 87 ? 31.532 22.783 -19.192 1.00 76.75 87 ASP A O 1
ATOM 729 N N . PHE A 1 88 ? 31.012 20.817 -20.145 1.00 74.38 88 PHE A N 1
ATOM 730 C CA . PHE A 1 88 ? 32.198 20.697 -20.987 1.00 74.38 88 PHE A CA 1
ATOM 731 C C . PHE A 1 88 ? 31.754 20.725 -22.452 1.00 74.38 88 PHE A C 1
ATOM 733 O O . PHE A 1 88 ? 30.618 20.352 -22.750 1.00 74.38 88 PHE A O 1
ATOM 740 N N . ALA A 1 89 ? 32.653 21.103 -23.368 1.00 70.31 89 ALA A N 1
ATOM 741 C CA . ALA A 1 89 ? 32.348 21.350 -24.785 1.00 70.31 89 ALA A CA 1
ATOM 742 C C . ALA A 1 89 ? 31.372 20.330 -25.419 1.00 70.31 89 ALA A C 1
ATOM 744 O O . ALA A 1 89 ? 30.376 20.726 -26.019 1.00 70.31 89 ALA A O 1
ATOM 745 N N . ASN A 1 90 ? 31.581 19.024 -25.192 1.00 73.25 90 ASN A N 1
ATOM 746 C CA . ASN A 1 90 ? 30.746 17.960 -25.777 1.00 73.25 90 ASN A CA 1
ATOM 747 C C . ASN A 1 90 ? 29.943 17.151 -24.749 1.00 73.25 90 ASN A C 1
ATOM 749 O O . ASN A 1 90 ? 29.129 16.300 -25.124 1.00 73.25 90 ASN A O 1
ATOM 753 N N . THR A 1 91 ? 30.154 17.396 -23.454 1.00 79.62 91 THR A N 1
ATOM 754 C CA . THR A 1 91 ? 29.558 16.600 -22.377 1.00 79.62 91 THR A CA 1
ATOM 755 C C . THR A 1 91 ? 29.003 17.487 -21.277 1.00 79.62 91 THR A C 1
ATOM 757 O O . THR A 1 91 ? 29.764 18.178 -20.601 1.00 79.62 91 THR A O 1
ATOM 760 N N . SER A 1 92 ? 27.695 17.423 -21.052 1.00 82.94 92 SER A N 1
ATOM 761 C CA . SER A 1 92 ? 27.070 18.002 -19.867 1.00 82.94 92 SER A CA 1
ATOM 762 C C . SER A 1 92 ? 27.019 16.944 -18.768 1.00 82.94 92 SER A C 1
ATOM 764 O O . SER A 1 92 ? 26.675 15.779 -18.994 1.00 82.94 92 SER A O 1
ATOM 766 N N . GLN A 1 93 ? 27.453 17.327 -17.571 1.00 90.25 93 GLN A N 1
ATOM 767 C CA . GLN A 1 93 ? 27.399 16.490 -16.380 1.00 90.25 93 GLN A CA 1
ATOM 768 C C . GLN A 1 93 ? 26.484 17.140 -15.345 1.00 90.25 93 GLN A C 1
ATOM 770 O O . GLN A 1 93 ? 26.725 18.261 -14.890 1.00 90.25 93 GLN A O 1
ATOM 775 N N . PHE A 1 94 ? 25.449 16.405 -14.949 1.00 91.19 94 PHE A N 1
ATOM 776 C CA . PHE A 1 94 ? 24.499 16.792 -13.916 1.00 91.19 94 PHE A CA 1
ATOM 777 C C . PHE A 1 94 ? 24.720 15.913 -12.695 1.00 91.19 94 PHE A C 1
ATOM 779 O O . PHE A 1 94 ? 24.553 14.695 -12.760 1.00 91.19 94 PHE A O 1
ATOM 786 N N . LEU A 1 95 ? 25.080 16.524 -11.570 1.00 91.94 95 LEU A N 1
ATOM 787 C CA . LEU A 1 95 ? 25.016 15.845 -10.285 1.00 91.94 95 LEU A CA 1
ATOM 788 C C . LEU A 1 95 ? 23.620 16.070 -9.717 1.00 91.94 95 LEU A C 1
ATOM 790 O O . LEU A 1 95 ? 23.261 17.195 -9.360 1.00 91.94 95 LEU A O 1
ATOM 794 N N . VAL A 1 96 ? 22.830 15.005 -9.671 1.00 93.56 96 VAL A N 1
ATOM 795 C CA . VAL A 1 96 ? 21.445 15.038 -9.209 1.00 93.56 96 VAL A CA 1
ATOM 796 C C . VAL A 1 96 ? 21.340 14.293 -7.888 1.00 93.56 96 VAL A C 1
ATOM 798 O O . VAL A 1 96 ? 21.897 13.209 -7.720 1.00 93.56 96 VAL A O 1
ATOM 801 N N . GLU A 1 97 ? 20.630 14.886 -6.938 1.00 93.38 97 GLU A N 1
ATOM 802 C CA . GLU A 1 97 ? 20.380 14.319 -5.622 1.00 93.38 97 GLU A CA 1
ATOM 803 C C . GLU A 1 97 ? 18.888 14.067 -5.419 1.00 93.38 97 GLU A C 1
ATOM 805 O O . GLU A 1 97 ? 18.054 14.929 -5.707 1.00 93.38 97 GLU A O 1
ATOM 810 N N . PHE A 1 98 ? 18.547 12.888 -4.903 1.00 90.25 98 PHE A N 1
ATOM 811 C CA . PHE A 1 98 ? 17.172 12.569 -4.536 1.00 90.25 98 PHE A CA 1
ATOM 812 C C . PHE A 1 98 ? 16.874 13.131 -3.138 1.00 90.25 98 PHE A C 1
ATOM 814 O O . PHE A 1 98 ? 17.354 12.610 -2.135 1.00 90.25 98 PHE A O 1
ATOM 821 N N . TRP A 1 99 ? 16.123 14.232 -3.048 1.00 86.25 99 TRP A N 1
ATOM 822 C CA . TRP A 1 99 ? 15.953 14.976 -1.788 1.00 86.25 99 TRP A CA 1
ATOM 823 C C . TRP A 1 99 ? 14.885 14.375 -0.860 1.00 86.25 99 TRP A C 1
ATOM 825 O O . TRP A 1 99 ? 14.958 14.560 0.357 1.00 86.25 99 TRP A O 1
ATOM 835 N N . LEU A 1 100 ? 13.933 13.604 -1.402 1.00 82.25 100 LEU A N 1
ATOM 836 C CA . LEU A 1 100 ? 12.857 12.958 -0.634 1.00 82.25 100 LEU A CA 1
ATOM 837 C C . LEU A 1 100 ? 13.388 12.055 0.478 1.00 82.25 100 LEU A C 1
ATOM 839 O O . LEU A 1 100 ? 12.786 11.989 1.544 1.00 82.25 100 LEU A O 1
ATOM 843 N N . THR A 1 101 ? 14.542 11.414 0.291 1.00 78.62 101 THR A N 1
ATOM 844 C CA . THR A 1 101 ? 15.155 10.588 1.341 1.00 78.62 101 THR A CA 1
ATOM 845 C C . THR A 1 101 ? 15.453 11.376 2.611 1.00 78.62 101 THR A C 1
ATOM 847 O O . THR A 1 101 ? 15.331 10.823 3.697 1.00 78.62 101 THR A O 1
ATOM 850 N N . LYS A 1 102 ? 15.802 12.668 2.506 1.00 81.81 102 LYS A N 1
ATOM 851 C CA . LYS A 1 102 ? 16.045 13.513 3.687 1.00 81.81 102 LYS A CA 1
ATOM 852 C C . LYS A 1 102 ? 14.740 13.834 4.408 1.00 81.81 102 LYS A C 1
ATOM 854 O O . LYS A 1 102 ? 14.694 13.757 5.630 1.00 81.81 102 LYS A O 1
ATOM 859 N N . ILE A 1 103 ? 13.676 14.133 3.658 1.00 78.69 103 ILE A N 1
ATOM 860 C CA . ILE A 1 103 ? 12.343 14.380 4.228 1.00 78.69 103 ILE A CA 1
ATOM 861 C C . ILE A 1 103 ? 11.832 13.129 4.939 1.00 78.69 103 ILE A C 1
ATOM 863 O O . ILE A 1 103 ? 11.425 13.208 6.095 1.00 78.69 103 ILE A O 1
ATOM 867 N N . PHE A 1 104 ? 11.893 11.972 4.274 1.00 75.88 104 PHE A N 1
ATOM 868 C CA . PHE A 1 104 ? 11.466 10.706 4.863 1.00 75.88 104 PHE A CA 1
ATOM 869 C C . PHE A 1 104 ? 12.277 10.357 6.107 1.00 75.88 104 PHE A C 1
ATOM 871 O O . PHE A 1 104 ? 11.697 9.892 7.080 1.00 75.88 104 PHE A O 1
ATOM 878 N N . PHE A 1 105 ? 13.584 10.628 6.112 1.00 76.06 105 PHE A N 1
ATOM 879 C CA . PHE A 1 105 ? 14.438 10.417 7.278 1.00 76.06 105 PHE A CA 1
ATOM 880 C C . PHE A 1 105 ? 14.048 11.316 8.462 1.00 76.06 105 PHE A C 1
ATOM 882 O O . PHE A 1 105 ? 13.906 10.821 9.577 1.00 76.06 105 PHE A O 1
ATOM 889 N N . ILE A 1 106 ? 13.796 12.609 8.223 1.00 79.50 106 ILE A N 1
ATOM 890 C CA . ILE A 1 106 ? 13.309 13.540 9.258 1.00 79.50 106 ILE A CA 1
ATOM 891 C C . ILE A 1 106 ? 11.954 13.076 9.801 1.00 79.50 106 ILE A C 1
ATOM 893 O O . ILE A 1 106 ? 11.758 13.029 11.014 1.00 79.50 106 ILE A O 1
ATOM 897 N N . PHE A 1 107 ? 11.036 12.688 8.914 1.00 76.44 107 PHE A N 1
ATOM 898 C CA . PHE A 1 107 ? 9.727 12.168 9.295 1.00 76.44 107 PHE A CA 1
ATOM 899 C C . PHE A 1 107 ? 9.848 10.895 10.146 1.00 76.44 107 PHE A C 1
ATOM 901 O O . PHE A 1 107 ? 9.173 10.766 11.168 1.00 76.44 107 PHE A O 1
ATOM 908 N N . TRP A 1 108 ? 10.751 9.982 9.778 1.00 75.38 108 TRP A N 1
ATOM 909 C CA . TRP A 1 108 ? 11.036 8.764 10.538 1.00 75.38 108 TRP A CA 1
ATOM 910 C C . TRP A 1 108 ? 11.607 9.056 11.925 1.00 75.38 108 TRP A C 1
ATOM 912 O O . TRP A 1 108 ? 11.111 8.506 12.905 1.00 75.38 108 TRP A O 1
ATOM 922 N N . ILE A 1 109 ? 12.599 9.947 12.028 1.00 79.12 109 ILE A N 1
ATOM 923 C CA . ILE A 1 109 ? 13.173 10.368 13.315 1.00 79.12 109 ILE A CA 1
ATOM 924 C C . ILE A 1 109 ? 12.098 10.980 14.206 1.00 79.12 109 ILE A C 1
ATOM 926 O O . ILE A 1 109 ? 12.004 10.628 15.379 1.00 79.12 109 ILE A O 1
ATOM 930 N N . LEU A 1 110 ? 11.268 11.866 13.652 1.00 72.88 110 LEU A N 1
ATOM 931 C CA . LEU A 1 110 ? 10.191 12.506 14.398 1.00 72.88 110 LEU A CA 1
ATOM 932 C C . LEU A 1 110 ? 9.197 11.462 14.923 1.00 72.88 110 LEU A C 1
ATOM 934 O O . LEU A 1 110 ? 8.841 11.477 16.099 1.00 72.88 110 LEU A O 1
ATOM 938 N N . THR A 1 111 ? 8.807 10.511 14.073 1.00 70.62 111 THR A N 1
ATOM 939 C CA . THR A 1 111 ? 7.906 9.410 14.441 1.00 70.62 111 THR A CA 1
ATOM 940 C C . THR A 1 111 ? 8.521 8.523 15.527 1.00 70.62 111 THR A C 1
ATOM 942 O O . THR A 1 111 ? 7.848 8.184 16.498 1.00 70.62 111 THR A O 1
ATOM 945 N N . PHE A 1 112 ? 9.810 8.191 15.414 1.00 77.75 112 PHE A N 1
ATOM 946 C CA . PHE A 1 112 ? 10.532 7.403 16.411 1.00 77.75 112 PHE A CA 1
ATOM 947 C C . PHE A 1 112 ? 10.621 8.127 17.759 1.00 77.75 112 PHE A C 1
ATOM 949 O O . PHE A 1 112 ? 10.295 7.536 18.786 1.00 77.75 112 PHE A O 1
ATOM 956 N N . LEU A 1 113 ? 10.987 9.414 17.763 1.00 75.12 113 LEU A N 1
ATOM 957 C CA . LEU A 1 113 ? 11.038 10.241 18.973 1.00 75.12 113 LEU A CA 1
ATOM 958 C C . LEU A 1 113 ? 9.677 10.310 19.673 1.00 75.12 113 LEU A C 1
ATOM 960 O O . LEU A 1 113 ? 9.618 10.261 20.898 1.00 75.12 113 LEU A O 1
ATOM 964 N N . LEU A 1 114 ? 8.583 10.368 18.911 1.00 72.94 114 LEU A N 1
ATOM 965 C CA . LEU A 1 114 ? 7.223 10.364 19.450 1.00 72.94 114 LEU A CA 1
ATOM 966 C C . LEU A 1 114 ? 6.837 9.018 20.069 1.00 72.94 114 LEU A C 1
ATOM 968 O O . LEU A 1 114 ? 6.269 8.990 21.160 1.00 72.94 114 LEU A O 1
ATOM 972 N N . ILE A 1 115 ? 7.158 7.905 19.400 1.00 72.12 115 ILE A N 1
ATOM 973 C CA . ILE A 1 115 ? 6.925 6.553 19.932 1.00 72.12 115 ILE A CA 1
ATOM 974 C C . ILE A 1 115 ? 7.736 6.351 21.213 1.00 72.12 115 ILE A C 1
ATOM 976 O O . ILE A 1 115 ? 7.197 5.884 22.215 1.00 72.12 115 ILE A O 1
ATOM 980 N N . PHE A 1 116 ? 9.010 6.742 21.194 1.00 78.19 116 PHE A N 1
ATOM 981 C CA . PHE A 1 116 ? 9.906 6.677 22.342 1.00 78.19 116 PHE A CA 1
ATOM 982 C C . PHE A 1 116 ? 9.371 7.524 23.500 1.00 78.19 116 PHE A C 1
ATOM 984 O O . PHE A 1 116 ? 9.235 7.032 24.615 1.00 78.19 116 PHE A O 1
ATOM 991 N N . TYR A 1 117 ? 8.960 8.763 23.231 1.00 76.88 117 TYR A N 1
ATOM 992 C CA . TYR A 1 117 ? 8.337 9.631 24.226 1.00 76.88 117 TYR A CA 1
ATOM 993 C C . TYR A 1 117 ? 7.072 9.003 24.838 1.00 76.88 117 TYR A C 1
ATOM 995 O O . TYR A 1 117 ? 6.935 8.960 26.060 1.00 76.88 117 TYR A O 1
ATOM 1003 N N . TYR A 1 118 ? 6.170 8.463 24.010 1.00 74.56 118 TYR A N 1
ATOM 1004 C CA . TYR A 1 118 ? 4.953 7.793 24.480 1.00 74.56 118 TYR A CA 1
ATOM 1005 C C . TYR A 1 118 ? 5.266 6.555 25.333 1.00 74.56 118 TYR A C 1
ATOM 1007 O O . TYR A 1 118 ? 4.626 6.326 26.361 1.00 74.56 118 TYR A O 1
ATOM 1015 N N . PHE A 1 119 ? 6.276 5.778 24.935 1.00 77.06 119 PHE A N 1
ATOM 1016 C CA . PHE A 1 119 ? 6.756 4.628 25.692 1.00 77.06 119 PHE A CA 1
ATOM 1017 C C . PHE A 1 119 ? 7.266 5.046 27.077 1.00 77.06 119 PHE A C 1
ATOM 1019 O O . PHE A 1 119 ? 6.802 4.503 28.079 1.00 77.06 119 PHE A O 1
ATOM 1026 N N . PHE A 1 120 ? 8.141 6.054 27.152 1.00 74.31 120 PHE A N 1
ATOM 1027 C CA . PHE A 1 120 ? 8.678 6.559 28.421 1.00 74.31 120 PHE A CA 1
ATOM 1028 C C . PHE A 1 120 ? 7.594 7.151 29.322 1.00 74.31 120 PHE A C 1
ATOM 1030 O O . PHE A 1 120 ? 7.582 6.864 30.517 1.00 74.31 120 PHE A O 1
ATOM 1037 N N . TYR A 1 121 ? 6.649 7.905 28.750 1.00 71.94 121 TYR A N 1
ATOM 1038 C CA . TYR A 1 121 ? 5.502 8.446 29.482 1.00 71.94 121 TYR A CA 1
ATOM 1039 C C . TYR A 1 121 ? 4.661 7.342 30.139 1.00 71.94 121 TYR A C 1
ATOM 1041 O O . TYR A 1 121 ? 4.186 7.508 31.260 1.00 71.94 121 TYR A O 1
ATOM 1049 N N . LYS A 1 122 ? 4.481 6.208 29.451 1.00 76.31 122 LYS A N 1
ATOM 1050 C CA . LYS A 1 122 ? 3.678 5.088 29.952 1.00 76.31 122 LYS A CA 1
ATOM 1051 C C . LYS A 1 122 ? 4.426 4.208 30.958 1.00 76.31 122 LYS A C 1
ATOM 1053 O O . LYS A 1 122 ? 3.791 3.683 31.868 1.00 76.31 122 LYS A O 1
ATOM 1058 N N . PHE A 1 123 ? 5.732 4.006 30.775 1.00 75.19 123 PHE A N 1
ATOM 1059 C CA . PHE A 1 123 ? 6.503 3.007 31.527 1.00 75.19 123 PHE A CA 1
ATOM 1060 C C . PHE A 1 123 ? 7.281 3.542 32.729 1.00 75.19 123 PHE A C 1
ATOM 1062 O O . PHE A 1 123 ? 7.594 2.743 33.607 1.00 75.19 123 PHE A O 1
ATOM 1069 N N . PHE A 1 124 ? 7.599 4.838 32.806 1.00 69.69 124 PHE A N 1
ATOM 1070 C CA . PHE A 1 124 ? 8.355 5.389 33.936 1.00 69.69 124 PHE A CA 1
ATOM 1071 C C . PHE A 1 124 ? 7.440 6.130 34.926 1.00 69.69 124 PHE A C 1
ATOM 1073 O O . PHE A 1 124 ? 7.072 7.283 34.688 1.00 69.69 124 PHE A O 1
ATOM 1080 N N . PRO A 1 125 ? 7.086 5.515 36.070 1.00 66.31 125 PRO A N 1
ATOM 1081 C CA . PRO A 1 125 ? 6.260 6.147 37.091 1.00 66.31 125 PRO A CA 1
ATOM 1082 C C . PRO A 1 125 ? 7.122 7.029 38.004 1.00 66.31 125 PRO A C 1
ATOM 1084 O O . PRO A 1 125 ? 7.437 6.615 39.113 1.00 66.31 125 PRO A O 1
ATOM 1087 N N . LEU A 1 126 ? 7.579 8.217 37.580 1.00 56.00 126 LEU A N 1
ATOM 1088 C CA . LEU A 1 126 ? 8.505 8.989 38.430 1.00 56.00 126 LEU A CA 1
ATOM 1089 C C . LEU A 1 126 ? 8.300 10.509 38.453 1.00 56.00 126 LEU A C 1
ATOM 1091 O O . LEU A 1 126 ? 8.176 11.181 37.436 1.00 56.00 126 LEU A O 1
ATOM 1095 N N . LYS A 1 127 ? 8.382 11.036 39.682 1.00 60.97 127 LYS A N 1
ATOM 1096 C CA . LYS A 1 127 ? 8.310 12.428 40.178 1.00 60.97 127 LYS A CA 1
ATOM 1097 C C . LYS A 1 127 ? 9.080 13.510 39.385 1.00 60.97 127 LYS A C 1
ATOM 1099 O O . LYS A 1 127 ? 8.887 14.688 39.656 1.00 60.97 127 LYS A O 1
ATOM 1104 N N . ILE A 1 128 ? 9.887 13.145 38.388 1.00 58.81 128 ILE A N 1
ATOM 1105 C CA . ILE A 1 128 ? 10.604 14.044 37.455 1.00 58.81 128 ILE A CA 1
ATOM 1106 C C . ILE A 1 128 ? 9.634 14.754 36.476 1.00 58.81 128 ILE A C 1
ATOM 1108 O O . ILE A 1 128 ? 9.977 15.748 35.834 1.00 58.81 128 ILE A O 1
ATOM 1112 N N . ILE A 1 129 ? 8.382 14.289 36.405 1.00 57.09 129 ILE A N 1
ATOM 1113 C CA . ILE A 1 129 ? 7.323 14.797 35.520 1.00 57.09 129 ILE A CA 1
ATOM 1114 C C . ILE A 1 129 ? 7.063 16.304 35.671 1.00 57.09 129 ILE A C 1
ATOM 1116 O O . ILE A 1 129 ? 6.695 16.930 34.683 1.00 57.09 129 ILE A O 1
ATOM 1120 N N . SER A 1 130 ? 7.267 16.921 36.842 1.00 68.69 130 SER A N 1
ATOM 1121 C CA . SER A 1 130 ? 6.947 18.347 37.036 1.00 68.69 130 SER A CA 1
ATOM 1122 C C . SER A 1 130 ? 7.784 19.285 36.157 1.00 68.69 130 SER A C 1
ATOM 1124 O O . SER A 1 130 ? 7.238 20.255 35.636 1.00 68.69 130 SER A O 1
ATOM 1126 N N . PHE A 1 131 ? 9.064 18.968 35.925 1.00 68.88 131 PHE A N 1
ATOM 1127 C CA . PHE A 1 131 ? 9.972 19.801 35.126 1.00 68.88 131 PHE A CA 1
ATOM 1128 C C . PHE A 1 131 ? 9.810 19.583 33.612 1.00 68.88 131 PHE A C 1
ATOM 1130 O O . PHE A 1 131 ? 9.965 20.508 32.820 1.00 68.88 131 PHE A O 1
ATOM 1137 N N . ILE A 1 132 ? 9.431 18.370 33.195 1.00 69.75 132 ILE A N 1
ATOM 1138 C CA . ILE A 1 132 ? 9.227 18.011 31.777 1.00 69.75 132 ILE A CA 1
ATOM 1139 C C . ILE A 1 132 ? 7.798 18.353 31.311 1.00 69.75 132 ILE A C 1
ATOM 1141 O O . ILE A 1 132 ? 7.529 18.443 30.110 1.00 69.75 132 ILE A O 1
ATOM 1145 N N . ARG A 1 133 ? 6.866 18.601 32.241 1.00 69.81 133 ARG A N 1
ATOM 1146 C CA . ARG A 1 133 ? 5.455 18.920 31.962 1.00 69.81 133 ARG A CA 1
ATOM 1147 C C . ARG A 1 133 ? 5.226 20.070 30.965 1.00 69.81 133 ARG A C 1
ATOM 1149 O O . ARG A 1 133 ? 4.400 19.890 30.076 1.00 69.81 133 ARG A O 1
ATOM 1156 N N . PRO A 1 134 ? 5.904 21.233 31.042 1.00 76.56 134 PRO A N 1
ATOM 1157 C CA . PRO A 1 134 ? 5.661 22.312 30.083 1.00 76.56 134 PRO A CA 1
ATOM 1158 C C . PRO A 1 134 ? 6.154 21.964 28.670 1.00 76.56 134 PRO A C 1
ATOM 1160 O O . PRO A 1 134 ? 5.435 22.201 27.702 1.00 76.56 134 PRO A O 1
ATOM 1163 N N . ILE A 1 135 ? 7.331 21.338 28.545 1.00 77.44 135 ILE A N 1
ATOM 1164 C CA . ILE A 1 135 ? 7.910 20.940 27.249 1.00 77.44 135 ILE A CA 1
ATOM 1165 C C . ILE A 1 135 ? 7.070 19.836 26.603 1.00 77.44 135 ILE A C 1
ATOM 1167 O O . ILE A 1 135 ? 6.747 19.909 25.419 1.00 77.44 135 ILE A O 1
ATOM 1171 N N . SER A 1 136 ? 6.660 18.839 27.387 1.00 73.69 136 SER A N 1
ATOM 1172 C CA . SER A 1 136 ? 5.762 17.782 26.919 1.00 73.69 136 SER A CA 1
ATOM 1173 C C . SER A 1 136 ? 4.392 18.311 26.522 1.00 73.69 136 SER A C 1
ATOM 1175 O O . SER A 1 136 ? 3.884 17.909 25.482 1.00 73.69 136 SER A O 1
ATOM 1177 N N . ASN A 1 137 ? 3.808 19.239 27.286 1.00 76.62 137 ASN A N 1
ATOM 1178 C CA . ASN A 1 137 ? 2.549 19.874 26.912 1.00 76.62 137 ASN A CA 1
ATOM 1179 C C . ASN A 1 137 ? 2.691 20.672 25.614 1.00 76.62 137 ASN A C 1
ATOM 1181 O O . ASN A 1 137 ? 1.800 20.599 24.778 1.00 76.62 137 ASN A O 1
ATOM 1185 N N . PHE A 1 138 ? 3.802 21.383 25.404 1.00 80.25 138 PHE A N 1
ATOM 1186 C CA . PHE A 1 138 ? 4.051 22.123 24.166 1.00 80.25 138 PHE A CA 1
ATOM 1187 C C . PHE A 1 138 ? 4.261 21.196 22.958 1.00 80.25 138 PHE A C 1
ATOM 1189 O O . PHE A 1 138 ? 3.647 21.399 21.910 1.00 80.25 138 PHE A O 1
ATOM 1196 N N . LEU A 1 139 ? 5.064 20.136 23.103 1.00 77.38 139 LEU A N 1
ATOM 1197 C CA . LEU A 1 139 ? 5.249 19.110 22.069 1.00 77.38 139 LEU A CA 1
ATOM 1198 C C . LEU A 1 139 ? 3.946 18.359 21.780 1.00 77.38 139 LEU A C 1
ATOM 1200 O O . LEU A 1 139 ? 3.618 18.106 20.626 1.00 77.38 139 LEU A O 1
ATOM 1204 N N . PHE A 1 140 ? 3.161 18.050 22.810 1.00 76.19 140 PHE A N 1
ATOM 1205 C CA . PHE A 1 140 ? 1.855 17.423 22.657 1.00 76.19 140 PHE A CA 1
ATOM 1206 C C . PHE A 1 140 ? 0.868 18.367 21.977 1.00 76.19 140 PHE A C 1
ATOM 1208 O O . PHE A 1 140 ? 0.151 17.935 21.087 1.00 76.19 140 PHE A O 1
ATOM 1215 N N . LEU A 1 141 ? 0.841 19.652 22.337 1.00 78.19 141 LEU A N 1
ATOM 1216 C CA . LEU A 1 141 ? -0.045 20.640 21.723 1.00 78.19 141 LEU A CA 1
ATOM 1217 C C . LEU A 1 141 ? 0.309 20.855 20.248 1.00 78.19 141 LEU A C 1
ATOM 1219 O O . LEU A 1 141 ? -0.581 20.837 19.403 1.00 78.19 141 LEU A O 1
ATOM 1223 N N . THR A 1 142 ? 1.599 21.004 19.935 1.00 73.19 142 THR A N 1
ATOM 1224 C CA . THR A 1 142 ? 2.085 21.155 18.556 1.00 73.19 142 THR A CA 1
ATOM 1225 C C . THR A 1 142 ? 1.842 19.890 17.746 1.00 73.19 142 THR A C 1
ATOM 1227 O O . THR A 1 142 ? 1.310 19.980 16.647 1.00 73.19 142 THR A O 1
ATOM 1230 N N . PHE A 1 143 ? 2.108 18.703 18.288 1.00 72.19 143 PHE A N 1
ATOM 1231 C CA . PHE A 1 143 ? 1.796 17.441 17.617 1.00 72.19 143 PHE A CA 1
ATOM 1232 C C . PHE A 1 143 ? 0.290 17.254 17.407 1.00 72.19 143 PHE A C 1
ATOM 1234 O O . PHE A 1 143 ? -0.166 16.892 16.320 1.00 72.19 143 PHE A O 1
ATOM 1241 N N . ASN A 1 144 ? -0.505 17.540 18.436 1.00 74.12 144 ASN A N 1
ATOM 1242 C CA . ASN A 1 144 ? -1.948 17.391 18.389 1.00 74.12 144 ASN A CA 1
ATOM 1243 C C . ASN A 1 144 ? -2.555 18.370 17.368 1.00 74.12 144 ASN A C 1
ATOM 1245 O O . ASN A 1 144 ? -3.398 17.992 16.562 1.00 74.12 144 ASN A O 1
ATOM 1249 N N . PHE A 1 145 ? -2.079 19.615 17.336 1.00 77.75 145 PHE A N 1
ATOM 1250 C CA . PHE A 1 145 ? -2.570 20.637 16.417 1.00 77.75 145 PHE A CA 1
ATOM 1251 C C . PHE A 1 145 ? -2.062 20.464 14.980 1.00 77.75 145 PHE A C 1
ATOM 1253 O O . PHE A 1 145 ? -2.858 20.549 14.050 1.00 77.75 145 PHE A O 1
ATOM 1260 N N . LEU A 1 146 ? -0.765 20.207 14.793 1.00 76.75 146 LEU A N 1
ATOM 1261 C CA . LEU A 1 146 ? -0.113 20.205 13.481 1.00 76.75 146 LEU A CA 1
ATOM 1262 C C . LEU A 1 146 ? -0.246 18.866 12.743 1.00 76.75 146 LEU A C 1
ATOM 1264 O O . LEU A 1 146 ? -0.265 18.851 11.517 1.00 76.75 146 LEU A O 1
ATOM 1268 N N . LEU A 1 147 ? -0.319 17.745 13.469 1.00 76.25 147 LEU A N 1
ATOM 1269 C CA . LEU A 1 147 ? -0.350 16.401 12.883 1.00 76.25 147 LEU A CA 1
ATOM 1270 C C . LEU A 1 147 ? -1.656 15.673 13.197 1.00 76.25 147 LEU A C 1
ATOM 1272 O O . LEU A 1 147 ? -2.349 15.254 12.276 1.00 76.25 147 LEU A O 1
ATOM 1276 N N . TYR A 1 148 ? -2.036 15.544 14.469 1.00 78.19 148 TYR A N 1
ATOM 1277 C CA . TYR A 1 148 ? -3.175 14.697 14.843 1.00 78.19 148 TYR A CA 1
ATOM 1278 C C . TYR A 1 148 ? -4.523 15.253 14.377 1.00 78.19 148 TYR A C 1
ATOM 1280 O O . TYR A 1 148 ? -5.301 14.516 13.781 1.00 78.19 148 TYR A O 1
ATOM 1288 N N . LYS A 1 149 ? -4.812 16.540 14.604 1.00 82.19 149 LYS A N 1
ATOM 1289 C CA . LYS A 1 149 ? -6.062 17.184 14.169 1.00 82.19 149 LYS A CA 1
ATOM 1290 C C . LYS A 1 149 ? -6.257 17.154 12.652 1.00 82.19 149 LYS A C 1
ATOM 1292 O O . LYS A 1 149 ? -7.327 16.708 12.237 1.00 82.19 149 LYS A O 1
ATOM 1297 N N . PRO A 1 150 ? -5.290 17.571 11.810 1.00 77.69 150 PRO A N 1
ATOM 1298 C CA . PRO A 1 150 ? -5.467 17.472 10.366 1.00 77.69 150 PRO A CA 1
ATOM 1299 C C . PRO A 1 150 ? -5.548 16.016 9.908 1.00 77.69 150 PRO A C 1
ATOM 1301 O O . PRO A 1 150 ? -6.377 15.710 9.058 1.00 77.69 150 PRO A O 1
ATOM 1304 N N . LEU A 1 151 ? -4.784 15.092 10.505 1.00 76.38 151 LEU A N 1
ATOM 1305 C CA . LEU A 1 151 ? -4.885 13.666 10.180 1.00 76.38 151 LEU A CA 1
ATOM 1306 C C . LEU A 1 151 ? -6.258 13.089 10.554 1.00 76.38 151 LEU A C 1
ATOM 1308 O O . LEU A 1 151 ? -6.848 12.359 9.765 1.00 76.38 151 LEU A O 1
ATOM 1312 N N . LEU A 1 152 ? -6.798 13.442 11.723 1.00 81.69 152 LEU A N 1
ATOM 1313 C CA . LEU A 1 152 ? -8.154 13.081 12.132 1.00 81.69 152 LEU A CA 1
ATOM 1314 C C . LEU A 1 152 ? -9.198 13.687 11.202 1.00 81.69 152 LEU A C 1
ATOM 1316 O O . LEU A 1 152 ? -10.158 13.005 10.863 1.00 81.69 152 LEU A O 1
ATOM 1320 N N . PHE A 1 153 ? -9.028 14.945 10.798 1.00 84.31 153 PHE A N 1
ATOM 1321 C CA . PHE A 1 153 ? -9.931 15.608 9.865 1.00 84.31 153 PHE A CA 1
ATOM 1322 C C . PHE A 1 153 ? -9.926 14.897 8.509 1.00 84.31 153 PHE A C 1
ATOM 1324 O O . PHE A 1 153 ? -10.987 14.544 7.999 1.00 84.31 153 PHE A O 1
ATOM 1331 N N . ILE A 1 154 ? -8.740 14.590 7.975 1.00 78.31 154 ILE A N 1
ATOM 1332 C CA . ILE A 1 154 ? -8.570 13.791 6.756 1.00 78.31 154 ILE A CA 1
ATOM 1333 C C . ILE A 1 154 ? -9.214 12.414 6.939 1.00 78.31 154 ILE A C 1
ATOM 1335 O O . ILE A 1 154 ? -9.964 11.971 6.076 1.00 78.31 154 ILE A O 1
ATOM 1339 N N . TRP A 1 155 ? -8.994 11.751 8.075 1.00 79.31 155 TRP A N 1
ATOM 1340 C CA . TRP A 1 155 ? -9.584 10.449 8.373 1.00 79.31 155 TRP A CA 1
ATOM 1341 C C . TRP A 1 155 ? -11.114 10.500 8.445 1.00 79.31 155 TRP A C 1
ATOM 1343 O O . TRP A 1 155 ? -11.784 9.629 7.899 1.00 79.31 155 TRP A O 1
ATOM 1353 N N . GLN A 1 156 ? -11.688 11.522 9.082 1.00 85.62 156 GLN A N 1
ATOM 1354 C CA . GLN A 1 156 ? -13.135 11.728 9.158 1.00 85.62 156 GLN A CA 1
ATOM 1355 C C . GLN A 1 156 ? -13.731 12.044 7.786 1.00 85.62 156 GLN A C 1
ATOM 1357 O O . GLN A 1 156 ? -14.769 11.482 7.432 1.00 85.62 156 GLN A O 1
ATOM 1362 N N . PHE A 1 157 ? -13.059 12.887 7.001 1.00 83.50 157 PHE A N 1
ATOM 1363 C CA . PHE A 1 157 ? -13.455 13.215 5.637 1.00 83.50 157 PHE A CA 1
ATOM 1364 C C . PHE A 1 157 ? -13.441 11.972 4.745 1.00 83.50 157 PHE A C 1
ATOM 1366 O O . PHE A 1 157 ? -14.455 11.653 4.123 1.00 83.50 157 PHE A O 1
ATOM 1373 N N . LEU A 1 158 ? -12.338 11.214 4.756 1.00 81.38 158 LEU A N 1
ATOM 1374 C CA . LEU A 1 158 ? -12.219 9.945 4.043 1.00 81.38 158 LEU A CA 1
ATOM 1375 C C . LEU A 1 158 ? -13.309 8.979 4.498 1.00 81.38 158 LEU A C 1
ATOM 1377 O O . LEU A 1 158 ? -14.058 8.471 3.671 1.00 81.38 158 LEU A O 1
ATOM 1381 N N . LYS A 1 159 ? -13.473 8.772 5.807 1.00 83.19 159 LYS A N 1
ATOM 1382 C CA . LYS A 1 159 ? -14.502 7.884 6.358 1.00 83.19 159 LYS A CA 1
ATOM 1383 C C . LYS A 1 159 ? -15.902 8.273 5.876 1.00 83.19 159 LYS A C 1
ATOM 1385 O O . LYS A 1 159 ? -16.649 7.400 5.448 1.00 83.19 159 LYS A O 1
ATOM 1390 N N . SER A 1 160 ? -16.249 9.558 5.908 1.00 86.94 160 SER A N 1
ATOM 1391 C CA . SER A 1 160 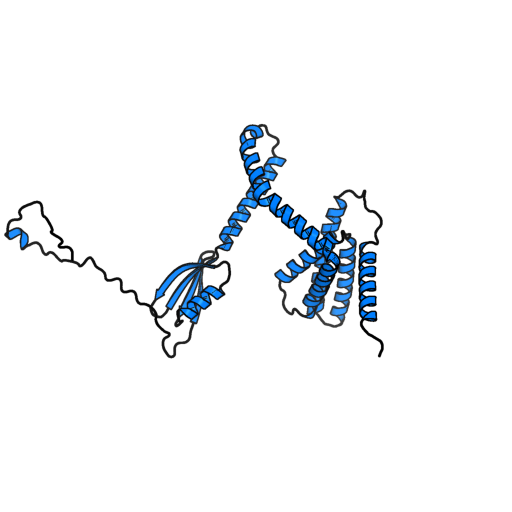? -17.536 10.062 5.411 1.00 86.94 160 SER A CA 1
ATOM 1392 C C . SER A 1 160 ? -17.709 9.789 3.912 1.00 86.94 160 SER A C 1
ATOM 1394 O O . SER A 1 160 ? -18.735 9.256 3.483 1.00 86.94 160 SER A O 1
ATOM 1396 N N . PHE A 1 161 ? -16.667 10.061 3.123 1.00 82.94 161 PHE A N 1
ATOM 1397 C CA . PHE A 1 161 ? -16.650 9.812 1.684 1.00 82.94 161 PHE A CA 1
ATOM 1398 C C . PHE A 1 161 ? -16.827 8.324 1.341 1.00 82.94 161 PHE A C 1
ATOM 1400 O O . PHE A 1 161 ? -17.647 7.974 0.489 1.00 82.94 161 PHE A O 1
ATOM 1407 N N . PHE A 1 162 ? -16.117 7.439 2.047 1.00 82.19 162 PHE A N 1
ATOM 1408 C CA . PHE A 1 162 ? -16.217 5.988 1.883 1.00 82.19 162 PHE A CA 1
ATOM 1409 C C . PHE A 1 162 ? -17.581 5.446 2.313 1.00 82.19 162 PHE A C 1
ATOM 1411 O O . PHE A 1 162 ? -18.128 4.595 1.620 1.00 82.19 162 PHE A O 1
ATOM 1418 N N . ILE A 1 163 ? -18.160 5.941 3.411 1.00 84.44 163 ILE A N 1
ATOM 1419 C CA . ILE A 1 163 ? -19.488 5.506 3.872 1.00 84.44 163 ILE A CA 1
ATOM 1420 C C . ILE A 1 163 ? -20.564 5.902 2.856 1.00 84.44 163 ILE A C 1
ATOM 1422 O O . ILE A 1 163 ? -21.403 5.072 2.506 1.00 84.44 163 ILE A O 1
ATOM 1426 N N . LYS A 1 164 ? -20.521 7.138 2.341 1.00 89.06 164 LYS A N 1
ATOM 1427 C CA . LYS A 1 164 ? -21.505 7.632 1.367 1.00 89.06 164 LYS A CA 1
ATOM 1428 C C . LYS A 1 164 ? -21.470 6.841 0.057 1.00 89.06 164 LYS A C 1
ATOM 1430 O O . LYS A 1 164 ? -22.518 6.517 -0.491 1.00 89.06 164 LYS A O 1
ATOM 1435 N N . ASN A 1 165 ? -20.273 6.496 -0.416 1.00 87.56 165 ASN A N 1
ATOM 1436 C CA . ASN A 1 165 ? -20.060 5.836 -1.708 1.00 87.56 165 ASN A CA 1
ATOM 1437 C C . ASN A 1 165 ? -19.688 4.350 -1.574 1.00 87.56 165 ASN A C 1
ATOM 1439 O O . ASN A 1 165 ? -19.064 3.779 -2.471 1.00 87.56 165 ASN A O 1
ATOM 1443 N N . ARG A 1 166 ? -20.061 3.705 -0.463 1.00 88.94 166 ARG A N 1
ATOM 1444 C CA . ARG A 1 166 ? -19.592 2.357 -0.100 1.00 88.94 166 ARG A CA 1
ATOM 1445 C C . ARG A 1 166 ? -19.813 1.296 -1.185 1.00 88.94 166 ARG A C 1
ATOM 1447 O O . ARG A 1 166 ? -18.944 0.456 -1.399 1.00 88.94 166 ARG A O 1
ATOM 1454 N N . PHE A 1 167 ? -20.924 1.353 -1.922 1.00 88.19 167 PHE A N 1
ATOM 1455 C CA . PHE A 1 167 ? -21.212 0.418 -3.020 1.00 88.19 167 PHE A CA 1
ATOM 1456 C C . PHE A 1 167 ? -20.269 0.581 -4.217 1.00 88.19 167 PHE A C 1
ATOM 1458 O O . PHE A 1 167 ? -19.777 -0.410 -4.751 1.00 88.19 167 PHE A O 1
ATOM 1465 N N . ILE A 1 168 ? -19.957 1.823 -4.591 1.00 86.50 168 ILE A N 1
ATOM 1466 C CA . ILE A 1 168 ? -19.042 2.122 -5.698 1.00 86.50 168 ILE A CA 1
ATOM 1467 C C . ILE A 1 168 ? -17.639 1.615 -5.359 1.00 86.50 168 ILE A C 1
ATOM 1469 O O . ILE A 1 168 ? -17.009 0.955 -6.180 1.00 86.50 168 ILE A O 1
ATOM 1473 N N . PHE A 1 169 ? -17.171 1.852 -4.132 1.00 88.06 169 PHE A N 1
ATOM 1474 C CA . PHE A 1 169 ? -15.870 1.351 -3.690 1.00 88.06 169 PHE A CA 1
ATOM 1475 C C . PHE A 1 169 ? -15.793 -0.172 -3.692 1.00 88.06 169 PHE A C 1
ATOM 1477 O O . PHE A 1 169 ? -14.794 -0.724 -4.145 1.00 88.06 169 PHE A O 1
ATOM 1484 N N . LEU A 1 170 ? -16.852 -0.855 -3.253 1.00 91.81 170 LEU A N 1
ATOM 1485 C CA . LEU A 1 170 ? -16.925 -2.312 -3.322 1.00 91.81 170 LEU A CA 1
ATOM 1486 C C . LEU A 1 170 ? -16.781 -2.800 -4.771 1.00 91.81 170 LEU A C 1
ATOM 1488 O O . LEU A 1 170 ? -15.921 -3.636 -5.039 1.00 91.81 170 LEU A O 1
ATOM 1492 N N . LEU A 1 171 ? -17.544 -2.229 -5.710 1.00 90.75 171 LEU A N 1
ATOM 1493 C CA . LEU A 1 171 ? -17.442 -2.564 -7.135 1.00 90.75 171 LEU A CA 1
ATOM 1494 C C . LEU A 1 171 ? -16.040 -2.313 -7.695 1.00 90.75 171 LEU A C 1
ATOM 1496 O O . LEU A 1 171 ? -15.478 -3.198 -8.332 1.00 90.75 171 LEU A O 1
ATOM 1500 N N . ILE A 1 172 ? -15.457 -1.143 -7.421 1.00 92.31 172 ILE A N 1
ATOM 1501 C CA . ILE A 1 172 ? -14.098 -0.799 -7.862 1.00 92.31 172 ILE A CA 1
ATOM 1502 C C . ILE A 1 172 ? -13.081 -1.800 -7.305 1.00 92.31 172 ILE A C 1
ATOM 1504 O O . ILE A 1 172 ? -12.191 -2.221 -8.038 1.00 92.31 172 ILE A O 1
ATOM 1508 N N . THR A 1 173 ? -13.226 -2.221 -6.042 1.00 94.31 173 THR A N 1
ATOM 1509 C CA . THR A 1 173 ? -12.321 -3.218 -5.448 1.00 94.31 173 THR A CA 1
ATOM 1510 C C . THR A 1 173 ? -12.424 -4.545 -6.184 1.00 94.31 173 THR A C 1
ATOM 1512 O O . THR A 1 173 ? -11.408 -5.094 -6.595 1.00 94.31 173 THR A O 1
ATOM 1515 N N . PHE A 1 174 ? -13.645 -5.051 -6.387 1.00 94.69 174 PHE A N 1
ATOM 1516 C CA . PHE A 1 174 ? -13.861 -6.334 -7.057 1.00 94.69 174 PHE A CA 1
ATOM 1517 C C . PHE A 1 174 ? -13.365 -6.321 -8.494 1.00 94.69 174 PHE A C 1
ATOM 1519 O O . PHE A 1 174 ? -12.634 -7.223 -8.898 1.00 94.69 174 PHE A O 1
ATOM 1526 N N . ILE A 1 175 ? -13.720 -5.282 -9.250 1.00 95.38 175 ILE A N 1
ATOM 1527 C CA . ILE A 1 175 ? -13.267 -5.113 -10.630 1.00 95.38 175 ILE A CA 1
ATOM 1528 C C . ILE A 1 175 ? -11.742 -5.000 -10.665 1.00 95.38 175 ILE A C 1
ATOM 1530 O O . ILE A 1 175 ? -11.117 -5.632 -11.507 1.00 95.38 175 ILE A O 1
ATOM 1534 N N . GLY A 1 176 ? -11.136 -4.261 -9.733 1.00 96.00 176 GLY A N 1
ATOM 1535 C CA . GLY A 1 176 ? -9.685 -4.120 -9.631 1.00 96.00 176 GLY A CA 1
ATOM 1536 C C . GLY A 1 176 ? -8.968 -5.443 -9.356 1.00 96.00 176 GLY A C 1
ATOM 1537 O O . GLY A 1 176 ? -7.968 -5.733 -10.005 1.00 96.00 176 GLY A O 1
ATOM 1538 N N . ILE A 1 177 ? -9.503 -6.272 -8.456 1.00 96.69 177 ILE A N 1
ATOM 1539 C CA . ILE A 1 177 ? -8.949 -7.599 -8.144 1.00 96.69 177 ILE A CA 1
ATOM 1540 C C . ILE A 1 177 ? -9.080 -8.544 -9.343 1.00 96.69 177 ILE A C 1
ATOM 1542 O O . ILE A 1 177 ? -8.112 -9.199 -9.725 1.00 96.69 177 ILE A O 1
ATOM 1546 N N . ILE A 1 178 ? -10.253 -8.587 -9.983 1.00 95.94 178 ILE A N 1
ATOM 1547 C CA . ILE A 1 178 ? -10.472 -9.382 -11.201 1.00 95.94 178 ILE A CA 1
ATOM 1548 C C . ILE A 1 178 ? -9.522 -8.908 -12.309 1.00 95.94 178 ILE A C 1
ATOM 1550 O O . ILE A 1 178 ? -8.888 -9.724 -12.979 1.00 95.94 178 ILE A O 1
ATOM 1554 N N . TYR A 1 179 ? -9.377 -7.594 -12.480 1.00 96.38 179 TYR A N 1
ATOM 1555 C CA . TYR A 1 179 ? -8.488 -7.018 -13.478 1.00 96.38 179 TYR A CA 1
ATOM 1556 C C . TYR A 1 179 ? -7.020 -7.388 -13.225 1.00 96.38 179 TYR A C 1
ATOM 1558 O O . TYR A 1 179 ? -6.323 -7.801 -14.152 1.00 96.38 179 TYR A O 1
ATOM 1566 N N . ASP A 1 180 ? -6.552 -7.302 -11.977 1.00 95.81 180 ASP A N 1
ATOM 1567 C CA . ASP A 1 180 ? -5.195 -7.715 -11.614 1.00 95.81 180 ASP A CA 1
ATOM 1568 C C . ASP A 1 180 ? -4.947 -9.200 -11.907 1.00 95.81 180 ASP A C 1
ATOM 1570 O O . ASP A 1 180 ? -3.920 -9.545 -12.499 1.00 95.81 180 ASP A O 1
ATOM 1574 N N . ILE A 1 181 ? -5.899 -10.072 -11.569 1.00 95.56 181 ILE A N 1
ATOM 1575 C CA . ILE A 1 181 ? -5.769 -11.508 -11.825 1.00 95.56 181 ILE A CA 1
ATOM 1576 C C . ILE A 1 181 ? -5.678 -11.779 -13.327 1.00 95.56 181 ILE A C 1
ATOM 1578 O O . ILE A 1 181 ? -4.725 -12.420 -13.763 1.00 95.56 181 ILE A O 1
ATOM 1582 N N . PHE A 1 182 ? -6.626 -11.286 -14.129 1.00 94.81 182 PHE A N 1
ATOM 1583 C CA . PHE A 1 182 ? -6.752 -11.707 -15.529 1.00 94.81 182 PHE A CA 1
ATOM 1584 C C . PHE A 1 182 ? -5.914 -10.901 -16.531 1.00 94.81 182 PHE A C 1
ATOM 1586 O O . PHE A 1 182 ? -5.491 -11.455 -17.546 1.00 94.81 182 PHE A O 1
ATOM 1593 N N . PHE A 1 183 ? -5.664 -9.614 -16.281 1.00 94.56 183 PHE A N 1
ATOM 1594 C CA . PHE A 1 183 ? -5.069 -8.719 -17.282 1.00 94.56 183 PHE A CA 1
ATOM 1595 C C . PHE A 1 183 ? -3.625 -8.326 -16.965 1.00 94.56 183 PHE A C 1
ATOM 1597 O O . PHE A 1 183 ? -2.814 -8.167 -17.883 1.00 94.56 183 PHE A O 1
ATOM 1604 N N . LEU A 1 184 ? -3.257 -8.195 -15.687 1.00 91.00 184 LEU A N 1
ATOM 1605 C CA . LEU A 1 184 ? -1.891 -7.823 -15.325 1.00 91.00 184 LEU A CA 1
ATOM 1606 C C . LEU A 1 184 ? -0.970 -9.045 -15.385 1.00 91.00 184 LEU A C 1
ATOM 1608 O O . LEU A 1 184 ? -1.010 -9.922 -14.534 1.00 91.00 184 LEU A O 1
ATOM 1612 N N . LYS A 1 185 ? -0.076 -9.092 -16.376 1.00 89.12 185 LYS A N 1
ATOM 1613 C CA . LYS A 1 185 ? 0.921 -10.175 -16.487 1.00 89.12 185 LYS A CA 1
ATOM 1614 C C . LYS A 1 185 ? 2.057 -10.069 -15.465 1.00 89.12 185 LYS A C 1
ATOM 1616 O O . LYS A 1 185 ? 2.692 -11.070 -15.162 1.00 89.12 185 LYS A O 1
ATOM 1621 N N . LYS A 1 186 ? 2.346 -8.860 -14.976 1.00 90.00 186 LYS A N 1
ATOM 1622 C CA . LYS A 1 186 ? 3.421 -8.588 -14.011 1.00 90.00 186 LYS A CA 1
ATOM 1623 C C . LYS A 1 186 ? 2.853 -8.337 -12.618 1.00 90.00 186 LYS A C 1
ATOM 1625 O O . LYS A 1 186 ? 1.734 -7.842 -12.482 1.00 90.00 186 LYS A O 1
ATOM 1630 N N . TYR A 1 187 ? 3.659 -8.651 -11.611 1.00 86.69 187 TYR A N 1
ATOM 1631 C CA . TYR A 1 187 ? 3.401 -8.314 -10.218 1.00 86.69 187 TYR A CA 1
ATOM 1632 C C . TYR A 1 187 ? 3.792 -6.854 -9.976 1.00 86.69 187 TYR A C 1
ATOM 1634 O O . TYR A 1 187 ? 4.931 -6.463 -10.226 1.00 86.69 187 TYR A O 1
ATOM 1642 N N . PHE A 1 188 ? 2.830 -6.040 -9.544 1.00 86.00 188 PHE A N 1
ATOM 1643 C CA . PHE A 1 188 ? 3.059 -4.650 -9.158 1.00 86.00 188 PHE A CA 1
ATOM 1644 C C . PHE A 1 188 ? 2.662 -4.468 -7.694 1.00 86.00 188 PHE A C 1
ATOM 1646 O O . PHE A 1 188 ? 1.479 -4.318 -7.385 1.00 86.00 188 PHE A O 1
ATOM 1653 N N . ASP A 1 189 ? 3.650 -4.437 -6.802 1.00 86.81 189 ASP A N 1
ATOM 1654 C CA . ASP A 1 189 ? 3.440 -4.381 -5.346 1.00 86.81 189 ASP A CA 1
ATOM 1655 C C . ASP A 1 189 ? 2.571 -3.191 -4.914 1.00 86.81 189 ASP A C 1
ATOM 1657 O O . ASP A 1 189 ? 1.732 -3.305 -4.020 1.00 86.81 189 ASP A O 1
ATOM 1661 N N . LEU A 1 190 ? 2.711 -2.051 -5.602 1.00 84.25 190 LEU A N 1
ATOM 1662 C CA . LEU A 1 190 ? 1.915 -0.849 -5.343 1.00 84.25 190 LEU A CA 1
ATOM 1663 C C . LEU A 1 190 ? 0.420 -1.052 -5.625 1.00 84.25 190 LEU A C 1
ATOM 1665 O O . LEU A 1 190 ? -0.411 -0.542 -4.876 1.00 84.25 190 LEU A O 1
ATOM 1669 N N . ILE A 1 191 ? 0.070 -1.798 -6.679 1.00 86.75 191 ILE A N 1
ATOM 1670 C CA . ILE A 1 191 ? -1.331 -2.068 -7.034 1.00 86.75 191 ILE A CA 1
ATOM 1671 C C . ILE A 1 191 ? -1.951 -3.004 -5.995 1.00 86.75 191 ILE A C 1
ATOM 1673 O O . ILE A 1 191 ? -3.053 -2.735 -5.518 1.00 86.75 191 ILE A O 1
ATOM 1677 N N . PHE A 1 192 ? -1.220 -4.048 -5.588 1.00 89.25 192 PHE A N 1
ATOM 1678 C CA . PHE A 1 192 ? -1.647 -4.953 -4.519 1.00 89.25 192 PHE A CA 1
ATOM 1679 C C . PHE A 1 192 ? -1.907 -4.203 -3.213 1.00 89.25 192 PHE A C 1
ATOM 1681 O O . PHE A 1 192 ? -2.988 -4.320 -2.637 1.00 89.25 192 PHE A O 1
ATOM 1688 N N . LEU A 1 193 ? -0.949 -3.383 -2.775 1.00 91.31 193 LEU A N 1
ATOM 1689 C CA . LEU A 1 193 ? -1.078 -2.591 -1.554 1.00 91.31 193 LEU A CA 1
ATOM 1690 C C . LEU A 1 193 ? -2.287 -1.646 -1.620 1.00 91.31 193 LEU A C 1
ATOM 1692 O O . LEU A 1 193 ? -3.070 -1.575 -0.672 1.00 91.31 193 LEU A O 1
ATOM 1696 N N . PHE A 1 194 ? -2.470 -0.957 -2.749 1.00 93.00 194 PHE A N 1
ATOM 1697 C CA . PHE A 1 194 ? -3.604 -0.060 -2.952 1.00 93.00 194 PHE A CA 1
ATOM 1698 C C . PHE A 1 194 ? -4.948 -0.797 -2.886 1.00 93.00 194 PHE A C 1
ATOM 1700 O O . PHE A 1 194 ? -5.844 -0.370 -2.159 1.00 93.00 194 PHE A O 1
ATOM 1707 N N . LEU A 1 195 ? -5.088 -1.925 -3.588 1.00 94.50 195 LEU A N 1
ATOM 1708 C CA . LEU A 1 195 ? -6.323 -2.713 -3.600 1.00 94.50 195 LEU A CA 1
ATOM 1709 C C . LEU A 1 195 ? -6.635 -3.332 -2.226 1.00 94.50 195 LEU A C 1
ATOM 1711 O O . LEU A 1 195 ? -7.798 -3.357 -1.826 1.00 94.50 195 LEU A O 1
ATOM 1715 N N . ILE A 1 196 ? -5.622 -3.757 -1.462 1.00 94.75 196 ILE A N 1
ATOM 1716 C CA . ILE A 1 196 ? -5.800 -4.245 -0.083 1.00 94.75 196 ILE A CA 1
ATOM 1717 C C . ILE A 1 196 ? -6.286 -3.121 0.840 1.00 94.75 196 ILE A C 1
ATOM 1719 O O . ILE A 1 196 ? -7.227 -3.320 1.610 1.00 94.75 196 ILE A O 1
ATOM 1723 N N . LEU A 1 197 ? -5.695 -1.925 0.757 1.00 92.75 197 LEU A N 1
ATOM 1724 C CA . LEU A 1 197 ? -6.153 -0.763 1.531 1.00 92.75 197 LEU A CA 1
ATOM 1725 C C . LEU A 1 197 ? -7.593 -0.377 1.176 1.00 92.75 197 LEU A C 1
ATOM 1727 O O . LEU A 1 197 ? -8.382 -0.021 2.058 1.00 92.75 197 LEU A O 1
ATOM 1731 N N . LEU A 1 198 ? -7.951 -0.491 -0.103 1.00 91.38 198 LEU A N 1
ATOM 1732 C CA . LEU A 1 198 ? -9.300 -0.232 -0.592 1.00 91.38 198 LEU A CA 1
ATOM 1733 C C . LEU A 1 198 ? -10.281 -1.286 -0.051 1.00 91.38 198 LEU A C 1
ATOM 1735 O O . LEU A 1 198 ? -11.339 -0.920 0.462 1.00 91.38 198 LEU A O 1
ATOM 1739 N N . TRP A 1 199 ? -9.889 -2.563 -0.016 1.00 95.75 199 TRP A N 1
ATOM 1740 C CA . TRP A 1 199 ? -10.667 -3.628 0.623 1.00 95.75 199 TRP A CA 1
ATOM 1741 C C . TRP A 1 199 ? -10.878 -3.392 2.124 1.00 95.75 199 TRP A C 1
ATOM 1743 O O . TRP A 1 199 ? -12.005 -3.466 2.614 1.00 95.75 199 TRP A O 1
ATOM 1753 N N . ILE A 1 200 ? -9.824 -3.033 2.865 1.00 92.94 200 ILE A N 1
ATOM 1754 C CA . ILE A 1 200 ? -9.927 -2.689 4.293 1.00 92.94 200 ILE A CA 1
ATOM 1755 C C . ILE A 1 200 ? -10.893 -1.512 4.490 1.00 92.94 200 ILE A C 1
ATOM 1757 O O . ILE A 1 200 ? -11.742 -1.543 5.383 1.00 92.94 200 ILE A O 1
ATOM 1761 N N . SER A 1 201 ? -10.820 -0.501 3.623 1.00 89.69 201 SER A N 1
ATOM 1762 C CA . SER A 1 201 ? -11.722 0.655 3.651 1.00 89.69 201 SER A CA 1
ATOM 1763 C C . SER A 1 201 ? -13.180 0.250 3.421 1.00 89.69 201 SER A C 1
ATOM 1765 O O . SER A 1 201 ? -14.059 0.711 4.148 1.00 89.69 201 SER A O 1
ATOM 1767 N N . VAL A 1 202 ? -13.446 -0.669 2.484 1.00 91.44 202 VAL A N 1
ATOM 1768 C CA . VAL A 1 202 ? -14.783 -1.245 2.252 1.00 91.44 202 VAL A CA 1
ATOM 1769 C C . VAL A 1 202 ? -15.286 -1.977 3.498 1.00 91.44 202 VAL A C 1
ATOM 1771 O O . VAL A 1 202 ? -16.410 -1.735 3.941 1.00 91.44 202 VAL A O 1
ATOM 1774 N N . LEU A 1 203 ? -14.450 -2.808 4.124 1.00 91.44 203 LEU A N 1
ATOM 1775 C CA . LEU A 1 203 ? -14.812 -3.517 5.353 1.00 91.44 203 LEU A CA 1
ATOM 1776 C C . LEU A 1 203 ? -15.157 -2.563 6.507 1.00 91.44 203 LEU A C 1
ATOM 1778 O O . LEU A 1 203 ? -16.043 -2.869 7.308 1.00 91.44 203 LEU A O 1
ATOM 1782 N N . ILE A 1 204 ? -14.461 -1.428 6.616 1.00 88.06 204 ILE A N 1
ATOM 1783 C CA . ILE A 1 204 ? -14.744 -0.386 7.614 1.00 88.06 204 ILE A CA 1
ATOM 1784 C C . ILE A 1 204 ? -16.043 0.354 7.264 1.00 88.06 204 ILE A C 1
ATOM 1786 O O . ILE A 1 204 ? -16.886 0.549 8.140 1.00 88.06 204 ILE A O 1
ATOM 1790 N N . ALA A 1 205 ? -16.229 0.739 5.998 1.00 87.88 205 ALA A N 1
ATOM 1791 C CA . ALA A 1 205 ? -17.386 1.504 5.532 1.00 87.88 205 ALA A CA 1
ATOM 1792 C C . ALA A 1 205 ? -18.705 0.741 5.712 1.00 87.88 205 ALA A C 1
ATOM 1794 O O . ALA A 1 205 ? -19.703 1.318 6.140 1.00 87.88 205 ALA A O 1
ATOM 1795 N N . TYR A 1 206 ? -18.697 -0.564 5.443 1.00 86.56 206 TYR A N 1
ATOM 1796 C CA . TYR A 1 206 ? -19.855 -1.430 5.656 1.00 86.56 206 TYR A CA 1
ATOM 1797 C C . TYR A 1 206 ? -20.004 -1.937 7.087 1.00 86.56 206 TYR A C 1
ATOM 1799 O O . TYR A 1 206 ? -20.993 -2.604 7.380 1.00 86.56 206 TYR A O 1
ATOM 1807 N N . ARG A 1 207 ? -19.027 -1.669 7.966 1.00 86.94 207 ARG A N 1
ATOM 1808 C CA . ARG A 1 207 ? -18.924 -2.330 9.277 1.00 86.94 207 ARG A CA 1
ATOM 1809 C C . ARG A 1 207 ? -19.074 -3.855 9.148 1.00 86.94 207 ARG A C 1
ATOM 1811 O O . ARG A 1 207 ? -19.707 -4.496 9.977 1.00 86.94 207 ARG A O 1
ATOM 1818 N N . ALA A 1 208 ? -18.530 -4.417 8.066 1.00 86.56 208 ALA A N 1
ATOM 1819 C CA . ALA A 1 208 ? -18.610 -5.846 7.779 1.00 86.56 208 ALA A CA 1
ATOM 1820 C C . ALA A 1 208 ? -17.883 -6.638 8.873 1.00 86.56 208 ALA A C 1
ATOM 1822 O O . ALA A 1 208 ? -16.934 -6.115 9.441 1.00 86.56 208 ALA A O 1
ATOM 1823 N N . GLU A 1 209 ? -18.262 -7.878 9.155 1.00 89.25 209 GLU A N 1
ATOM 1824 C CA . GLU A 1 209 ? -17.498 -8.717 10.090 1.00 89.25 209 GLU A CA 1
ATOM 1825 C C . GLU A 1 209 ? -16.250 -9.311 9.427 1.00 89.25 209 GLU A C 1
ATOM 1827 O O . GLU A 1 209 ? -16.173 -9.423 8.198 1.00 89.25 209 GLU A O 1
ATOM 1832 N N . SER A 1 210 ? -15.303 -9.784 10.238 1.00 93.25 210 SER A N 1
ATOM 1833 C CA . SER A 1 210 ? -14.182 -10.623 9.787 1.00 93.25 210 SER A CA 1
ATOM 1834 C C . SER A 1 210 ? -14.620 -11.829 8.937 1.00 93.25 210 SER A C 1
ATOM 1836 O O . SER A 1 210 ? -13.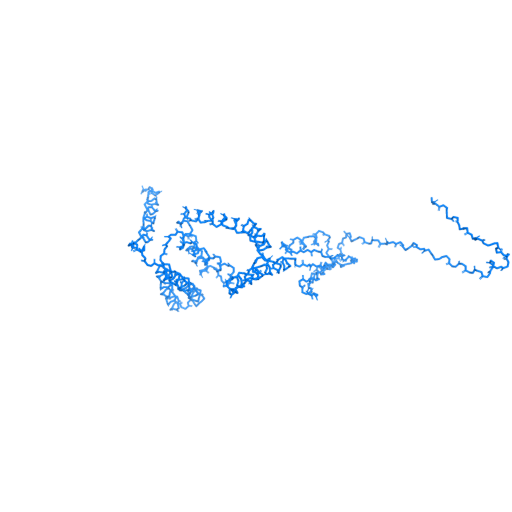938 -12.173 7.968 1.00 93.25 210 SER A O 1
ATOM 1838 N N . LYS A 1 211 ? -15.800 -12.406 9.216 1.00 93.12 211 LYS A N 1
ATOM 1839 C CA . LYS A 1 211 ? -16.403 -13.521 8.457 1.00 93.12 211 LYS A CA 1
ATOM 1840 C C . LYS A 1 211 ? -16.506 -13.252 6.957 1.00 93.12 211 LYS A C 1
ATOM 1842 O O . LYS A 1 211 ? -16.299 -14.166 6.167 1.00 93.12 211 LYS A O 1
ATOM 1847 N N . VAL A 1 212 ? -16.786 -12.010 6.554 1.00 93.06 212 VAL A N 1
ATOM 1848 C CA . VAL A 1 212 ? -16.911 -11.649 5.132 1.00 93.06 212 VAL A CA 1
ATOM 1849 C C . VAL A 1 212 ? -15.592 -11.897 4.403 1.00 93.06 212 VAL A C 1
ATOM 1851 O O . VAL A 1 212 ? -15.584 -12.530 3.351 1.00 93.06 212 VAL A O 1
ATOM 1854 N N . SER A 1 213 ? -14.467 -11.473 4.983 1.00 95.81 213 SER A N 1
ATOM 1855 C CA . SER A 1 213 ? -13.144 -11.722 4.403 1.00 95.81 213 SER A CA 1
ATOM 1856 C C . SER A 1 213 ? -12.823 -13.213 4.322 1.00 95.81 213 SER A C 1
ATOM 1858 O O . SER A 1 213 ? -12.260 -13.650 3.324 1.00 95.81 213 SER A O 1
ATOM 1860 N N . PHE A 1 214 ? -13.217 -14.009 5.322 1.00 96.69 214 PHE A N 1
ATOM 1861 C CA . PHE A 1 214 ? -13.021 -15.462 5.288 1.00 96.69 214 PHE A CA 1
ATOM 1862 C C . PHE A 1 214 ? -13.842 -16.142 4.186 1.00 96.69 214 PHE A C 1
ATOM 1864 O O . PHE A 1 214 ? -13.324 -17.023 3.503 1.00 96.69 214 PHE A O 1
ATOM 1871 N N . VAL A 1 215 ? -15.081 -15.700 3.953 1.00 96.25 215 VAL A N 1
ATOM 1872 C CA . VAL A 1 215 ? -15.895 -16.191 2.830 1.00 96.25 215 VAL A CA 1
ATOM 1873 C C . VAL A 1 215 ? -15.220 -15.870 1.495 1.00 96.25 215 VAL A C 1
ATOM 1875 O O . VAL A 1 215 ? -15.099 -16.756 0.652 1.00 96.25 215 VAL A O 1
ATOM 1878 N N . PHE A 1 216 ? -14.717 -14.645 1.308 1.00 96.19 216 PHE A N 1
ATOM 1879 C CA . PHE A 1 216 ? -13.982 -14.299 0.087 1.00 96.19 216 PHE A CA 1
ATOM 1880 C C . PHE A 1 216 ? -12.695 -15.107 -0.069 1.00 96.19 216 PHE A C 1
ATOM 1882 O O . PHE A 1 216 ? -12.444 -15.627 -1.151 1.00 96.19 216 PHE A O 1
ATOM 1889 N N . ALA A 1 217 ? -11.922 -15.299 0.999 1.00 98.00 217 ALA A N 1
ATOM 1890 C CA . ALA A 1 217 ? -10.751 -16.168 0.960 1.00 98.00 217 ALA A CA 1
ATOM 1891 C C . ALA A 1 217 ? -11.103 -17.588 0.489 1.00 98.00 217 ALA A C 1
ATOM 1893 O O . ALA A 1 217 ? -10.440 -18.126 -0.395 1.00 98.00 217 ALA A O 1
ATOM 1894 N N . LEU A 1 218 ? -12.178 -18.169 1.028 1.00 98.19 218 LEU A N 1
ATOM 1895 C CA . LEU A 1 218 ? -12.642 -19.505 0.663 1.00 98.19 218 LEU A CA 1
ATOM 1896 C C . LEU A 1 218 ? -13.071 -19.579 -0.809 1.00 98.19 218 LEU A C 1
ATOM 1898 O O . LEU A 1 218 ? -12.666 -20.498 -1.518 1.00 98.19 218 LEU A O 1
ATOM 1902 N N . VAL A 1 219 ? -13.822 -18.588 -1.297 1.00 97.50 219 VAL A N 1
ATOM 1903 C CA . VAL A 1 219 ? -14.208 -18.500 -2.716 1.00 97.50 219 VAL A CA 1
ATOM 1904 C C . VAL A 1 219 ? -12.971 -18.440 -3.617 1.00 97.50 219 VAL A C 1
ATOM 1906 O O . VAL A 1 219 ? -12.896 -19.168 -4.605 1.00 97.50 219 VAL A O 1
ATOM 1909 N N . PHE A 1 220 ? -11.970 -17.630 -3.267 1.00 97.50 220 PHE A N 1
ATOM 1910 C CA . PHE A 1 220 ? -10.739 -17.527 -4.053 1.00 97.50 220 PHE A CA 1
ATOM 1911 C C . PHE A 1 220 ? -9.894 -18.808 -3.994 1.00 97.50 220 PHE A C 1
ATOM 1913 O O . PHE A 1 220 ? -9.298 -19.172 -5.003 1.00 97.50 220 PHE A O 1
ATOM 1920 N N . LEU A 1 221 ? -9.882 -19.546 -2.880 1.00 98.19 221 LEU A N 1
ATOM 1921 C CA . LEU A 1 221 ? -9.226 -20.860 -2.815 1.00 98.19 221 LEU A CA 1
ATOM 1922 C C . LEU A 1 221 ? -9.884 -21.876 -3.757 1.00 98.19 221 LEU A C 1
ATOM 1924 O O . LEU A 1 221 ? -9.179 -22.603 -4.458 1.00 98.19 221 LEU A O 1
ATOM 1928 N N . ILE A 1 222 ? -11.218 -21.889 -3.835 1.00 98.31 222 ILE A N 1
ATOM 1929 C CA . ILE A 1 222 ? -11.951 -22.745 -4.781 1.00 98.31 222 ILE A CA 1
ATOM 1930 C C . ILE A 1 222 ? -11.609 -22.359 -6.227 1.00 98.31 222 ILE A C 1
ATOM 1932 O O . ILE A 1 222 ? -11.290 -23.226 -7.041 1.00 98.31 222 ILE A O 1
ATOM 1936 N N . ILE A 1 223 ? -11.612 -21.059 -6.544 1.00 97.38 223 ILE A N 1
ATOM 1937 C CA . ILE A 1 223 ? -11.234 -20.561 -7.877 1.00 97.38 223 ILE A CA 1
ATOM 1938 C C . ILE A 1 223 ? -9.779 -20.929 -8.199 1.00 97.38 223 ILE A C 1
ATOM 1940 O O . ILE A 1 223 ? -9.486 -21.351 -9.316 1.00 97.38 223 ILE A O 1
ATOM 1944 N N . CYS A 1 224 ? -8.870 -20.821 -7.230 1.00 97.44 224 CYS A N 1
ATOM 1945 C CA . CYS A 1 224 ? -7.472 -21.213 -7.382 1.00 97.44 224 CYS A CA 1
ATOM 1946 C C . CYS A 1 224 ? -7.341 -22.700 -7.734 1.00 97.44 224 CYS A C 1
ATOM 1948 O O . CYS A 1 224 ? -6.635 -23.042 -8.684 1.00 97.44 224 CYS A O 1
ATOM 1950 N N . ALA A 1 225 ? -8.045 -23.582 -7.015 1.00 97.56 225 ALA A N 1
ATOM 1951 C CA . ALA A 1 225 ? -8.058 -25.014 -7.311 1.00 97.56 225 ALA A CA 1
ATOM 1952 C C . ALA A 1 225 ? -8.569 -25.288 -8.736 1.00 97.56 225 ALA A C 1
ATOM 1954 O O . ALA A 1 225 ? -7.939 -26.028 -9.492 1.00 97.56 225 ALA A O 1
ATOM 1955 N N . PHE A 1 226 ? -9.649 -24.618 -9.145 1.00 97.81 226 PHE A N 1
ATOM 1956 C CA . PHE A 1 226 ? -10.206 -24.735 -10.493 1.00 97.81 226 PHE A CA 1
ATOM 1957 C C . PHE A 1 226 ? -9.234 -24.255 -11.586 1.00 97.81 226 PHE A C 1
ATOM 1959 O O . PHE A 1 226 ? -9.012 -24.948 -12.579 1.00 97.81 226 PHE A O 1
ATOM 1966 N N . LEU A 1 227 ? -8.587 -23.101 -11.392 1.00 96.50 227 LEU A N 1
ATOM 1967 C CA . LEU A 1 227 ? -7.588 -22.568 -12.327 1.00 96.50 227 LEU A CA 1
ATOM 1968 C C . LEU A 1 227 ? -6.347 -23.464 -12.433 1.00 96.50 227 LEU A C 1
ATOM 1970 O O . LEU A 1 227 ? -5.765 -23.583 -13.516 1.00 96.50 227 LEU A O 1
ATOM 1974 N N . SER A 1 228 ? -5.962 -24.116 -11.332 1.00 95.94 228 SER A N 1
ATOM 1975 C CA . SER A 1 228 ? -4.858 -25.078 -11.309 1.00 95.94 228 SER A CA 1
ATOM 1976 C C . SER A 1 228 ? -5.153 -26.294 -12.195 1.00 95.94 228 SER A C 1
ATOM 1978 O O . SER A 1 228 ? -4.315 -26.682 -13.010 1.00 95.94 228 SER A O 1
ATOM 1980 N N . ILE A 1 229 ? -6.384 -26.821 -12.147 1.00 97.81 229 ILE A N 1
ATOM 1981 C CA . ILE A 1 229 ? -6.829 -27.942 -12.997 1.00 97.81 229 ILE A CA 1
ATOM 1982 C C . ILE A 1 229 ? -6.758 -27.578 -14.491 1.00 97.81 229 ILE A C 1
ATOM 1984 O O . ILE A 1 229 ? -6.337 -28.394 -15.310 1.00 97.81 229 ILE A O 1
ATOM 1988 N N . ILE A 1 230 ? -7.076 -26.331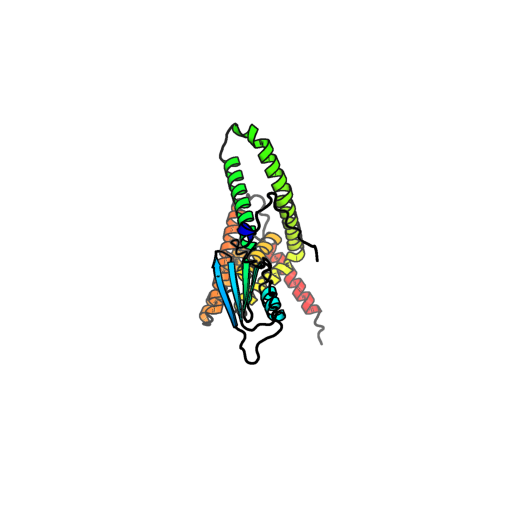 -14.859 1.00 96.94 230 ILE A N 1
ATOM 1989 C CA . ILE A 1 230 ? -7.024 -25.841 -16.255 1.00 96.94 230 ILE A CA 1
ATOM 1990 C C . ILE A 1 230 ? -5.575 -25.530 -16.702 1.00 96.94 230 ILE A C 1
ATOM 1992 O O . ILE A 1 230 ? -5.339 -25.018 -17.797 1.00 96.94 230 ILE A O 1
ATOM 1996 N N . LYS A 1 231 ? -4.565 -25.843 -15.875 1.00 95.75 231 LYS A N 1
ATOM 1997 C CA . LYS A 1 231 ? -3.139 -25.561 -16.126 1.00 95.75 231 LYS A CA 1
ATOM 1998 C C . LYS A 1 231 ? -2.857 -24.069 -16.352 1.00 95.75 231 LYS A C 1
ATOM 2000 O O . LYS A 1 231 ? -1.915 -23.686 -17.045 1.00 95.75 231 LYS A O 1
ATOM 2005 N N . LYS A 1 232 ? -3.666 -23.197 -15.747 1.00 94.19 232 LYS A N 1
ATOM 2006 C CA . LYS A 1 232 ? -3.535 -21.735 -15.801 1.00 94.19 232 LYS A CA 1
ATOM 2007 C C . LYS A 1 232 ? -2.713 -21.230 -14.611 1.00 94.19 232 LYS A C 1
ATOM 2009 O O . LYS A 1 232 ? -3.185 -20.420 -13.818 1.00 94.19 232 LYS A O 1
ATOM 2014 N N . GLY A 1 233 ? -1.469 -21.712 -14.511 1.00 93.69 233 GLY A N 1
ATOM 2015 C CA . GLY A 1 233 ? -0.601 -21.545 -13.334 1.00 93.69 233 GLY A CA 1
ATOM 2016 C C . GLY A 1 233 ? -0.453 -20.101 -12.847 1.00 93.69 233 GLY A C 1
ATOM 2017 O O . GLY A 1 233 ? -0.657 -19.837 -11.669 1.00 93.69 233 GLY A O 1
ATOM 2018 N N . THR A 1 234 ? -0.220 -19.147 -13.754 1.00 93.81 234 THR A N 1
ATOM 2019 C CA . THR A 1 234 ? -0.064 -17.722 -13.399 1.00 93.81 234 THR A CA 1
ATOM 2020 C C . THR A 1 234 ? -1.326 -17.116 -12.781 1.00 93.81 234 THR A C 1
ATOM 2022 O O . THR A 1 234 ? -1.253 -16.303 -11.866 1.00 93.81 234 THR A O 1
ATOM 2025 N N . PHE A 1 235 ? -2.505 -17.509 -13.272 1.00 95.88 235 PHE A N 1
ATOM 2026 C CA . PHE A 1 235 ? -3.785 -17.024 -12.754 1.00 95.88 235 PHE A CA 1
ATOM 2027 C C . PHE A 1 235 ? -4.117 -17.676 -11.409 1.00 95.88 235 PHE A C 1
ATOM 2029 O O . PHE A 1 235 ? -4.613 -17.004 -10.504 1.00 95.88 235 PHE A O 1
ATOM 2036 N N . ALA A 1 236 ? -3.812 -18.970 -11.267 1.00 97.44 236 ALA A N 1
ATOM 2037 C CA . ALA A 1 236 ? -3.971 -19.700 -10.015 1.00 97.44 236 ALA A CA 1
ATOM 2038 C C . ALA A 1 236 ? -3.093 -19.095 -8.907 1.00 97.44 236 ALA A C 1
ATOM 2040 O O . ALA A 1 236 ? -3.599 -18.796 -7.830 1.00 97.44 236 ALA A O 1
ATOM 2041 N N . GLU A 1 237 ? -1.820 -18.811 -9.199 1.00 96.25 237 GLU A N 1
ATOM 2042 C CA . GLU A 1 237 ? -0.884 -18.180 -8.262 1.00 96.25 237 GLU A CA 1
ATOM 2043 C C . GLU A 1 237 ? -1.396 -16.817 -7.774 1.00 96.25 237 GLU A C 1
ATOM 2045 O O . GLU A 1 237 ? -1.510 -16.586 -6.570 1.00 96.25 237 GLU A O 1
ATOM 2050 N N . LYS A 1 238 ? -1.813 -15.936 -8.694 1.00 96.00 238 LYS A N 1
ATOM 2051 C CA . LYS A 1 238 ? -2.406 -14.640 -8.329 1.00 96.00 238 LYS A CA 1
ATOM 2052 C C . LYS A 1 238 ? -3.663 -14.779 -7.475 1.00 96.00 238 LYS A C 1
ATOM 2054 O O . LYS A 1 238 ? -3.849 -14.037 -6.512 1.00 96.00 238 LYS A O 1
ATOM 2059 N N . THR A 1 239 ? -4.521 -15.737 -7.809 1.00 97.56 239 THR A N 1
ATOM 2060 C CA . THR A 1 239 ? -5.745 -16.004 -7.045 1.00 97.56 239 THR A CA 1
ATOM 2061 C C . THR A 1 239 ? -5.413 -16.496 -5.632 1.00 97.56 239 THR A C 1
ATOM 2063 O O . THR A 1 239 ? -6.040 -16.050 -4.671 1.00 97.56 239 THR A O 1
ATOM 2066 N N . ALA A 1 240 ? -4.394 -17.349 -5.481 1.00 97.81 240 ALA A N 1
ATOM 2067 C CA . ALA A 1 240 ? -3.910 -17.818 -4.182 1.00 97.81 240 ALA A CA 1
ATOM 2068 C C . ALA A 1 240 ? -3.365 -16.671 -3.318 1.00 97.81 240 ALA A C 1
ATOM 2070 O O . ALA A 1 240 ? -3.669 -16.602 -2.126 1.00 97.81 240 ALA A O 1
ATOM 2071 N N . ILE A 1 241 ? -2.618 -15.735 -3.916 1.00 96.69 241 ILE A N 1
ATOM 2072 C CA . ILE A 1 241 ? -2.131 -14.532 -3.223 1.00 96.69 241 ILE A CA 1
ATOM 2073 C C . ILE A 1 241 ? -3.314 -13.709 -2.699 1.00 96.69 241 ILE A C 1
ATOM 2075 O O . ILE A 1 241 ? -3.330 -13.333 -1.528 1.00 96.69 241 ILE A O 1
ATOM 2079 N N . TRP A 1 242 ? -4.340 -13.473 -3.522 1.00 97.81 242 TRP A N 1
ATOM 2080 C CA . TRP A 1 242 ? -5.544 -12.757 -3.089 1.00 97.81 242 TRP A CA 1
ATOM 2081 C C . TRP A 1 242 ? -6.292 -13.482 -1.966 1.00 97.81 242 TRP A C 1
ATOM 2083 O O . TRP A 1 242 ? -6.684 -12.844 -0.987 1.00 97.81 242 TRP A O 1
ATOM 2093 N N . ALA A 1 243 ? -6.426 -14.809 -2.048 1.00 98.06 243 ALA A N 1
ATOM 2094 C CA . ALA A 1 243 ? -6.999 -15.608 -0.968 1.00 98.06 243 ALA A CA 1
ATOM 2095 C C . ALA A 1 243 ? -6.228 -15.423 0.348 1.00 98.06 243 ALA A C 1
ATOM 2097 O O . ALA A 1 243 ? -6.834 -15.158 1.389 1.00 98.06 243 ALA A O 1
ATOM 2098 N N . TYR A 1 244 ? -4.895 -15.496 0.296 1.00 98.06 244 TYR A N 1
ATOM 2099 C CA . TYR A 1 244 ? -4.034 -15.264 1.453 1.00 98.06 244 TYR A CA 1
ATOM 2100 C C . TYR A 1 244 ? -4.224 -13.857 2.034 1.00 98.06 244 TYR A C 1
ATOM 2102 O O . TYR A 1 244 ? -4.383 -13.703 3.245 1.00 98.06 244 TYR A O 1
ATOM 2110 N N . MET A 1 245 ? -4.297 -12.826 1.191 1.00 96.81 245 MET A N 1
ATOM 2111 C CA . MET A 1 245 ? -4.509 -11.451 1.652 1.00 96.81 245 MET A CA 1
ATOM 2112 C C . MET A 1 245 ? -5.862 -11.276 2.350 1.00 96.81 245 MET A C 1
ATOM 2114 O O . MET A 1 245 ? -5.934 -10.631 3.399 1.00 96.81 245 MET A O 1
ATOM 2118 N N . PHE A 1 246 ? -6.927 -11.899 1.839 1.00 97.69 246 PHE A N 1
ATOM 2119 C CA . PHE A 1 246 ? -8.223 -11.902 2.519 1.00 97.69 246 PHE A CA 1
ATOM 2120 C C . PHE A 1 246 ? -8.171 -12.615 3.875 1.00 97.69 246 PHE A C 1
ATOM 2122 O O . PHE A 1 246 ? -8.761 -12.112 4.835 1.00 97.69 246 PHE A O 1
ATOM 2129 N N . LEU A 1 247 ? -7.429 -13.723 3.992 1.00 97.81 247 LEU A N 1
ATOM 2130 C CA . LEU A 1 247 ? -7.209 -14.402 5.275 1.00 97.81 247 LEU A CA 1
ATOM 2131 C C . LEU A 1 247 ? -6.477 -13.506 6.272 1.00 97.81 247 LEU A C 1
ATOM 2133 O O . LEU A 1 247 ? -6.909 -13.395 7.419 1.00 97.81 247 LEU A O 1
ATOM 2137 N N . VAL A 1 248 ? -5.404 -12.834 5.849 1.00 97.62 248 VAL A N 1
ATOM 2138 C CA . VAL A 1 248 ? -4.636 -11.923 6.712 1.00 97.62 248 VAL A CA 1
ATOM 2139 C C . VAL A 1 248 ? -5.523 -10.783 7.207 1.00 97.62 248 VAL A C 1
ATOM 2141 O O . VAL A 1 248 ? -5.612 -10.548 8.413 1.00 97.62 248 VAL A O 1
ATOM 2144 N N . VAL A 1 249 ? -6.245 -10.114 6.303 1.00 96.69 249 VAL A N 1
ATOM 2145 C CA . VAL A 1 249 ? -7.157 -9.019 6.669 1.00 96.69 249 VAL A CA 1
ATOM 2146 C C . VAL A 1 249 ? -8.282 -9.513 7.585 1.00 96.69 249 VAL A C 1
ATOM 2148 O O . VAL A 1 249 ? -8.593 -8.855 8.579 1.00 96.69 249 VAL A O 1
ATOM 2151 N N . GLY A 1 250 ? -8.877 -10.672 7.287 1.00 96.50 250 GLY A N 1
ATOM 2152 C CA . GLY A 1 250 ? -9.904 -11.303 8.120 1.00 96.50 250 GLY A CA 1
ATOM 2153 C C . GLY A 1 250 ? -9.400 -11.628 9.526 1.00 96.50 250 GLY A C 1
ATOM 2154 O O . GLY A 1 250 ? -10.077 -11.321 10.504 1.00 96.50 250 GLY A O 1
ATOM 2155 N N . THR A 1 251 ? -8.179 -12.150 9.638 1.00 97.12 251 THR A N 1
ATOM 2156 C CA . THR A 1 251 ? -7.542 -12.503 10.915 1.00 97.12 251 THR A CA 1
ATOM 2157 C C . THR A 1 251 ? -7.241 -11.265 11.754 1.00 97.12 251 THR A C 1
ATOM 2159 O O . THR A 1 251 ? -7.630 -11.208 12.918 1.00 97.12 251 THR A O 1
ATOM 2162 N N . ILE A 1 252 ? -6.620 -10.235 11.163 1.00 95.19 252 ILE A N 1
ATOM 2163 C CA . ILE A 1 252 ? -6.362 -8.958 11.850 1.00 95.19 252 ILE A CA 1
ATOM 2164 C C . ILE A 1 252 ? -7.678 -8.377 12.368 1.00 95.19 252 ILE A C 1
ATOM 2166 O O . ILE A 1 252 ? -7.773 -7.968 13.525 1.00 95.19 252 ILE A O 1
ATOM 2170 N N . LYS A 1 253 ? -8.713 -8.375 11.524 1.00 92.88 253 LYS A N 1
ATOM 2171 C CA . LYS A 1 253 ? -10.024 -7.855 11.896 1.00 92.88 253 LYS A CA 1
ATOM 2172 C C . LYS A 1 253 ? -10.686 -8.670 13.005 1.00 92.88 253 LYS A C 1
ATOM 2174 O O . LYS A 1 253 ? -11.215 -8.071 13.931 1.00 92.88 253 LYS A O 1
ATOM 2179 N N . SER A 1 254 ? -10.594 -9.996 12.960 1.00 94.00 254 SER A N 1
ATOM 2180 C CA . SER A 1 254 ? -11.106 -10.879 14.012 1.00 94.00 254 SER A CA 1
ATOM 2181 C C . SER A 1 254 ? -10.421 -10.609 15.357 1.00 94.00 254 SER A C 1
ATOM 2183 O O . SER A 1 254 ? -11.097 -10.479 16.372 1.00 94.00 254 SER A O 1
ATOM 2185 N N . ILE A 1 255 ? -9.099 -10.400 15.374 1.00 93.31 255 ILE A N 1
ATOM 2186 C CA . ILE A 1 255 ? -8.366 -10.016 16.595 1.00 93.31 255 ILE A CA 1
ATOM 2187 C C . ILE A 1 255 ? -8.853 -8.663 17.136 1.00 93.31 255 ILE A C 1
ATOM 2189 O O . ILE A 1 255 ? -8.979 -8.490 18.349 1.00 93.31 255 ILE A O 1
ATOM 2193 N N . VAL A 1 256 ? -9.120 -7.691 16.257 1.00 89.81 256 VAL A N 1
ATOM 2194 C CA . VAL A 1 256 ? -9.665 -6.383 16.658 1.00 89.81 256 VAL A CA 1
ATOM 2195 C C . VAL A 1 256 ? -11.086 -6.527 17.210 1.00 89.81 256 VAL A C 1
ATOM 2197 O O . VAL A 1 256 ? -11.378 -5.957 18.258 1.00 89.81 256 VAL A O 1
ATOM 2200 N N . GLU A 1 257 ? -11.942 -7.314 16.556 1.00 87.06 257 GLU A N 1
ATOM 2201 C CA . GLU A 1 257 ? -13.311 -7.611 17.000 1.00 87.06 257 GLU A CA 1
ATOM 2202 C C . GLU A 1 257 ? -13.323 -8.287 18.380 1.00 87.06 257 GLU A C 1
ATOM 2204 O O . GLU A 1 257 ? -14.099 -7.892 19.241 1.00 87.06 257 GLU A O 1
ATOM 2209 N N . LEU A 1 258 ? -12.399 -9.217 18.648 1.00 88.31 258 LEU A N 1
ATOM 2210 C CA . LEU A 1 258 ? -12.276 -9.872 19.957 1.00 88.31 258 LEU A CA 1
ATOM 2211 C C . LEU A 1 258 ? -11.894 -8.907 21.090 1.00 88.31 258 LEU A C 1
ATOM 2213 O O . LEU A 1 258 ? -12.288 -9.118 22.235 1.00 88.31 258 LEU A O 1
ATOM 2217 N N . LYS A 1 259 ? -11.127 -7.849 20.796 1.00 86.50 259 LYS A N 1
ATOM 2218 C CA . LYS A 1 259 ? -10.712 -6.848 21.797 1.00 86.50 259 LYS A CA 1
ATOM 2219 C C . LYS A 1 259 ? -11.786 -5.799 22.079 1.00 86.50 259 LYS A C 1
ATOM 2221 O O . LYS A 1 259 ? -11.806 -5.222 23.164 1.00 86.50 259 LYS A O 1
ATOM 2226 N N . VAL A 1 260 ? -12.652 -5.513 21.109 1.00 81.75 260 VAL A N 1
ATOM 2227 C CA . VAL A 1 260 ? -13.724 -4.521 21.236 1.00 81.75 260 VAL A CA 1
ATOM 2228 C C . VAL A 1 260 ? -14.979 -5.247 21.728 1.00 81.75 260 VAL A C 1
ATOM 2230 O O . VAL A 1 260 ? -15.769 -5.716 20.926 1.00 81.75 260 VAL A O 1
ATOM 2233 N N . ASN A 1 261 ? -15.102 -5.383 23.057 1.00 57.03 261 ASN A N 1
ATOM 2234 C CA . ASN A 1 261 ? -16.188 -6.033 23.816 1.00 57.03 261 ASN A CA 1
ATOM 2235 C C . ASN A 1 261 ? -17.450 -6.438 23.017 1.00 57.03 261 ASN A C 1
ATOM 2237 O O . ASN A 1 261 ? -18.189 -5.584 22.532 1.00 57.03 261 ASN A O 1
ATOM 2241 N N . GLN A 1 262 ? -17.763 -7.740 23.048 1.00 57.88 262 GLN A N 1
ATOM 2242 C CA . GLN A 1 262 ? -18.858 -8.465 22.371 1.00 57.88 262 GLN A CA 1
ATOM 2243 C C . GLN A 1 262 ? -20.306 -7.963 22.618 1.00 57.88 262 GLN A C 1
ATOM 2245 O O . GLN A 1 262 ? -21.257 -8.597 22.167 1.00 57.88 262 GLN A O 1
ATOM 2250 N N . LYS A 1 263 ? -20.520 -6.858 23.345 1.00 51.81 263 LYS A N 1
ATOM 2251 C CA . LYS A 1 263 ? -21.841 -6.454 23.868 1.00 51.81 263 LYS A CA 1
ATOM 2252 C C . LYS A 1 263 ? -22.809 -5.855 22.839 1.00 51.81 263 LYS A C 1
ATOM 2254 O O . LYS A 1 263 ? -23.957 -5.627 23.196 1.00 51.81 263 LYS A O 1
ATOM 2259 N N . ASP A 1 264 ? -22.392 -5.629 21.593 1.00 53.69 264 ASP A N 1
ATOM 2260 C CA . ASP A 1 264 ? -23.222 -4.938 20.588 1.00 53.69 264 ASP A CA 1
ATOM 2261 C C . ASP A 1 264 ? -23.297 -5.663 19.229 1.00 53.69 264 ASP A C 1
ATOM 2263 O O . ASP A 1 264 ? -23.584 -5.060 18.193 1.00 53.69 264 ASP A O 1
ATOM 2267 N N . HIS A 1 265 ? -23.061 -6.981 19.211 1.00 52.50 265 HIS A N 1
ATOM 2268 C CA . HIS A 1 265 ? -23.256 -7.827 18.028 1.00 52.50 265 HIS A CA 1
ATOM 2269 C C . HIS A 1 265 ? -24.752 -8.073 17.762 1.00 52.50 265 HIS A C 1
ATOM 2271 O O . HIS A 1 265 ? -25.249 -9.192 17.871 1.00 52.50 265 HIS A O 1
ATOM 2277 N N . LYS A 1 266 ? -25.488 -7.007 17.424 1.00 49.66 266 LYS A N 1
ATOM 2278 C CA . LYS A 1 266 ? -26.834 -7.116 16.852 1.00 49.66 266 LYS A CA 1
ATOM 2279 C C . LYS A 1 266 ? -26.769 -7.868 15.522 1.00 49.66 266 LYS A C 1
ATOM 2281 O O . LYS A 1 266 ? -25.873 -7.652 14.712 1.00 49.66 266 LYS A O 1
ATOM 2286 N N . GLU A 1 267 ? -27.747 -8.748 15.354 1.00 54.22 267 GLU A N 1
ATOM 2287 C CA . GLU A 1 267 ? -27.830 -9.833 14.381 1.00 54.22 267 GLU A CA 1
ATOM 2288 C C . GLU A 1 267 ? -27.522 -9.450 12.927 1.00 54.22 267 GLU A C 1
ATOM 2290 O O . GLU A 1 267 ? -27.954 -8.431 12.381 1.00 54.22 267 GLU A O 1
ATOM 2295 N N . TYR A 1 268 ? -26.774 -10.348 12.290 1.00 58.09 268 TYR A N 1
ATOM 2296 C CA . TYR A 1 268 ? -26.096 -10.158 11.021 1.00 58.09 268 TYR A CA 1
ATOM 2297 C C . TYR A 1 268 ? -26.807 -10.892 9.893 1.00 58.09 268 TYR A C 1
ATOM 2299 O O . TYR A 1 268 ? -26.694 -12.108 9.748 1.00 58.09 268 TYR A O 1
ATOM 2307 N N . PRO A 1 269 ? -27.486 -10.116 9.039 1.00 58.59 269 PRO A N 1
ATOM 2308 C CA . PRO A 1 269 ? -27.312 -10.287 7.603 1.00 58.59 269 PRO A CA 1
ATOM 2309 C C . PRO A 1 269 ? -27.150 -8.947 6.864 1.00 58.59 269 PRO A C 1
ATOM 2311 O O . PRO A 1 269 ? -27.314 -8.909 5.651 1.00 58.59 269 PRO A O 1
ATOM 2314 N N . LEU A 1 270 ? -26.836 -7.835 7.546 1.00 70.12 270 LEU A N 1
ATOM 2315 C CA . LEU A 1 270 ? -26.853 -6.500 6.927 1.00 70.12 270 LEU A CA 1
ATOM 2316 C C . LEU A 1 270 ? -25.943 -6.381 5.699 1.00 70.12 270 LEU A C 1
ATOM 2318 O O . LEU A 1 270 ? -26.407 -5.880 4.688 1.00 70.12 270 LEU A O 1
ATOM 2322 N N . PHE A 1 271 ? -24.705 -6.888 5.727 1.00 77.06 271 PHE A N 1
ATOM 2323 C CA . PHE A 1 271 ? -23.798 -6.773 4.574 1.00 77.06 271 PHE A CA 1
ATOM 2324 C C . PHE A 1 271 ? -24.356 -7.453 3.315 1.00 77.06 271 PHE A C 1
ATOM 2326 O O . PHE A 1 271 ? -24.541 -6.804 2.287 1.00 77.06 271 PHE A O 1
ATOM 2333 N N . PHE A 1 272 ? -24.677 -8.748 3.402 1.00 77.88 272 PHE A N 1
ATOM 2334 C CA . PHE A 1 272 ? -25.206 -9.504 2.264 1.00 77.88 272 PHE A CA 1
ATOM 2335 C C . PHE A 1 272 ? -26.605 -9.037 1.860 1.00 77.88 272 PHE A C 1
ATOM 2337 O O . PHE A 1 272 ? -26.885 -8.943 0.669 1.00 77.88 272 PHE A O 1
ATOM 2344 N N . LYS A 1 273 ? -27.463 -8.679 2.822 1.00 83.88 273 LYS A N 1
ATOM 2345 C CA . LYS A 1 273 ? -28.796 -8.125 2.551 1.00 83.88 273 LYS A CA 1
ATOM 2346 C C . LYS A 1 273 ? -28.700 -6.792 1.815 1.00 83.88 273 LYS A C 1
ATOM 2348 O O . LYS A 1 273 ? -29.425 -6.565 0.853 1.00 83.88 273 LYS A O 1
ATOM 2353 N N . GLU A 1 274 ? -27.793 -5.919 2.238 1.00 82.44 274 GLU A N 1
ATOM 2354 C CA . GLU A 1 274 ? -27.609 -4.612 1.620 1.00 82.44 274 GLU A CA 1
ATOM 2355 C C . GLU A 1 274 ? -27.017 -4.734 0.211 1.00 82.44 274 GLU A C 1
ATOM 2357 O O . GLU A 1 274 ? -27.528 -4.117 -0.724 1.00 82.44 274 GLU A O 1
ATOM 2362 N N . ILE A 1 275 ? -26.017 -5.602 0.026 1.00 82.56 275 ILE A N 1
ATOM 2363 C CA . ILE A 1 275 ? -25.475 -5.915 -1.303 1.00 82.56 275 ILE A CA 1
ATOM 2364 C C . ILE A 1 275 ? -26.555 -6.510 -2.200 1.00 82.56 275 ILE A C 1
ATOM 2366 O O . ILE A 1 275 ? -26.726 -6.043 -3.322 1.00 82.56 275 ILE A O 1
ATOM 2370 N N . SER A 1 276 ? -27.314 -7.492 -1.708 1.00 85.81 276 SER A N 1
ATOM 2371 C CA . SER A 1 276 ? -28.407 -8.115 -2.455 1.00 85.81 276 SER A CA 1
ATOM 2372 C C . SER A 1 276 ? -29.435 -7.077 -2.901 1.00 85.81 276 SER A C 1
ATOM 2374 O O . SER A 1 276 ? -29.836 -7.072 -4.062 1.00 85.81 276 SER A O 1
ATOM 2376 N N . ASN A 1 277 ? -29.816 -6.144 -2.023 1.00 89.31 277 ASN A N 1
ATOM 2377 C CA . ASN A 1 277 ? -30.746 -5.067 -2.361 1.00 89.31 277 ASN A CA 1
ATOM 2378 C C . ASN A 1 277 ? -30.192 -4.143 -3.455 1.00 89.31 277 ASN A C 1
ATOM 2380 O O . ASN A 1 277 ? -30.921 -3.771 -4.377 1.00 89.31 277 ASN A O 1
ATOM 2384 N N . HIS A 1 278 ? -28.910 -3.777 -3.381 1.00 87.19 278 HIS A N 1
ATOM 2385 C CA . HIS A 1 278 ? -28.272 -2.941 -4.398 1.00 87.19 278 HIS A CA 1
ATOM 2386 C C . HIS A 1 278 ? -28.131 -3.657 -5.743 1.00 87.19 278 HIS A C 1
ATOM 2388 O O . HIS A 1 278 ? -28.441 -3.063 -6.776 1.00 87.19 278 HIS A O 1
ATOM 2394 N N . VAL A 1 279 ? -27.722 -4.927 -5.735 1.00 85.62 279 VAL A N 1
ATOM 2395 C CA . VAL A 1 279 ? -27.617 -5.759 -6.939 1.00 85.62 279 VAL A CA 1
ATOM 2396 C C . VAL A 1 279 ? -28.990 -5.945 -7.577 1.00 85.62 279 VAL A C 1
ATOM 2398 O O . VAL A 1 279 ? -29.135 -5.717 -8.773 1.00 85.62 279 VAL A O 1
ATOM 2401 N N . PHE A 1 280 ? -30.019 -6.260 -6.788 1.00 89.56 280 PHE A N 1
ATOM 2402 C CA . PHE A 1 280 ? -31.386 -6.398 -7.286 1.00 89.56 280 PHE A CA 1
ATOM 2403 C C . PHE A 1 280 ? -31.897 -5.095 -7.910 1.00 89.56 280 PHE A C 1
ATOM 2405 O O . PHE A 1 280 ? -32.408 -5.099 -9.028 1.00 89.56 280 PHE A O 1
ATOM 2412 N N . LYS A 1 281 ? -31.689 -3.954 -7.237 1.00 90.06 281 LYS A N 1
ATOM 2413 C CA . LYS A 1 281 ? -32.058 -2.635 -7.770 1.00 90.06 281 LYS A CA 1
ATOM 2414 C C . LYS A 1 281 ? -31.313 -2.315 -9.069 1.00 90.06 281 LYS A C 1
ATOM 2416 O O . LYS A 1 281 ? -31.914 -1.764 -9.986 1.00 90.06 281 LYS A O 1
ATOM 2421 N N . PHE A 1 282 ? -30.032 -2.665 -9.159 1.00 86.31 282 PHE A N 1
ATOM 2422 C CA . PHE A 1 282 ? -29.236 -2.486 -10.370 1.00 86.31 282 PHE A CA 1
ATOM 2423 C C . PHE A 1 282 ? -29.752 -3.355 -11.524 1.00 86.31 282 PHE A C 1
ATOM 2425 O O . PHE A 1 282 ? -29.996 -2.832 -12.607 1.00 86.31 282 PHE A O 1
ATOM 2432 N N . ILE A 1 283 ? -30.005 -4.645 -11.285 1.00 86.81 283 ILE A N 1
ATOM 2433 C CA . ILE A 1 283 ? -30.579 -5.564 -12.282 1.00 86.81 283 ILE A CA 1
ATOM 2434 C C . ILE A 1 283 ? -31.934 -5.043 -12.778 1.00 86.81 283 ILE A C 1
ATOM 2436 O O . ILE A 1 283 ? -32.182 -5.021 -13.980 1.00 86.81 283 ILE A O 1
ATOM 2440 N N . LEU A 1 284 ? -32.790 -4.559 -11.874 1.00 90.12 284 LEU A N 1
ATOM 2441 C CA . LEU A 1 284 ? -34.104 -4.010 -12.216 1.00 90.12 284 LEU A CA 1
ATOM 2442 C C . LEU A 1 284 ? -33.980 -2.744 -13.083 1.00 90.12 284 LEU A C 1
ATOM 2444 O O . LEU A 1 284 ? -34.713 -2.591 -14.059 1.00 90.12 284 LEU A O 1
ATOM 2448 N N . LEU A 1 285 ? -33.017 -1.865 -12.786 1.00 90.12 285 LEU A N 1
ATOM 2449 C CA . LEU A 1 285 ? -32.715 -0.695 -13.620 1.00 90.12 285 LEU A CA 1
ATOM 2450 C C . LEU A 1 285 ? -32.213 -1.090 -15.016 1.00 90.12 285 LEU A C 1
ATOM 2452 O O . LEU A 1 285 ? -32.680 -0.525 -16.004 1.00 90.12 285 LEU A O 1
ATOM 2456 N N . VAL A 1 286 ? -31.312 -2.072 -15.106 1.00 88.12 286 VAL A N 1
ATOM 2457 C CA . VAL A 1 286 ? -30.792 -2.572 -16.388 1.00 88.12 286 VAL A CA 1
ATOM 2458 C C . VAL A 1 286 ? -31.918 -3.187 -17.221 1.00 88.12 286 VAL A C 1
ATOM 2460 O O . VAL A 1 286 ? -32.082 -2.821 -18.383 1.00 88.12 286 VAL A O 1
ATOM 2463 N N . LEU A 1 287 ? -32.757 -4.034 -16.618 1.00 89.50 287 LEU A N 1
ATOM 2464 C CA . LEU A 1 287 ? -33.916 -4.630 -17.289 1.00 89.50 287 LEU A CA 1
ATOM 2465 C C . LEU A 1 287 ? -34.913 -3.570 -17.771 1.00 89.50 287 LEU A C 1
ATOM 2467 O O . LEU A 1 287 ? -35.442 -3.688 -18.871 1.00 89.50 287 LEU A O 1
ATOM 2471 N N . LYS A 1 288 ? -35.139 -2.505 -16.991 1.00 91.00 288 LYS A N 1
ATOM 2472 C CA . LYS A 1 288 ? -36.020 -1.396 -17.390 1.00 91.00 288 LYS A CA 1
ATOM 2473 C C . LYS A 1 288 ? -35.445 -0.566 -18.545 1.00 91.00 288 LYS A C 1
ATOM 2475 O O . LYS A 1 288 ? -36.208 0.005 -19.317 1.00 91.00 288 LYS A O 1
ATOM 2480 N N . SER A 1 289 ? -34.121 -0.486 -18.666 1.00 87.38 289 SER A N 1
ATOM 2481 C CA . SER A 1 289 ? -33.442 0.294 -19.711 1.00 87.38 289 SER A CA 1
ATOM 2482 C C . SER A 1 289 ? -33.408 -0.381 -21.088 1.00 87.38 289 SER A C 1
ATOM 2484 O O . SER A 1 289 ? -33.058 0.266 -22.073 1.00 87.38 289 SER A O 1
ATOM 2486 N N . HIS A 1 290 ? -33.789 -1.659 -21.181 1.00 81.69 290 HIS A N 1
ATOM 2487 C CA . HIS A 1 290 ? -33.967 -2.367 -22.447 1.00 81.69 290 HIS A CA 1
ATOM 2488 C C . HIS A 1 290 ? -35.463 -2.461 -22.788 1.00 81.69 290 HIS A C 1
ATOM 2490 O O . HIS A 1 290 ? -36.132 -3.398 -22.346 1.00 81.69 290 HIS A O 1
ATOM 2496 N N . PRO A 1 291 ? -36.027 -1.499 -23.551 1.00 75.12 291 PRO A N 1
ATOM 2497 C CA . PRO A 1 291 ? -37.381 -1.649 -24.064 1.00 75.12 291 PRO A CA 1
ATOM 2498 C C . PRO A 1 291 ? -37.413 -2.887 -24.966 1.00 75.12 291 PRO A C 1
ATOM 2500 O O . PRO A 1 291 ? -36.623 -2.987 -25.907 1.00 75.12 291 PRO A O 1
ATOM 2503 N N . ARG A 1 292 ? -38.295 -3.845 -24.649 1.00 68.12 292 ARG A N 1
ATOM 2504 C CA . ARG A 1 292 ? -38.568 -4.997 -25.518 1.00 68.12 292 ARG A CA 1
ATOM 2505 C C . ARG A 1 292 ? -38.963 -4.452 -26.892 1.00 68.12 292 ARG A C 1
ATOM 2507 O O . ARG A 1 292 ? -39.984 -3.775 -26.994 1.00 68.12 292 ARG A O 1
ATOM 2514 N N . LYS A 1 293 ? -38.110 -4.682 -27.889 1.00 64.75 293 LYS A N 1
ATOM 2515 C CA . LYS A 1 293 ? -38.481 -4.571 -29.300 1.00 64.75 293 LYS A CA 1
ATOM 2516 C C . LYS A 1 293 ? -39.267 -5.805 -29.704 1.00 64.75 293 LYS A C 1
ATOM 2518 O O . LYS A 1 293 ? -38.939 -6.887 -29.164 1.00 64.75 293 LYS A O 1
#

Foldseek 3Di:
DDDDDDDDPDDDDPVVVVPDPPPPDPPDDPPDDDDADAFDPPDDWDWDWDDDDVQKIKIKIFRDDPVVVVVVVVVVDPQKDFPDWDDDRGIIITTIGRCVVVVVVVVVVVVVVVVVVVVCVPPDPDPVCVVCVVVVVVVCVCCCVVPVVVVVVVVVVLLVVCLVCLVVLVVCLVVLLVCCLPPPPDDDPVSVVVSLVSVLSSCSSQVPALVVLLVQLVVLQVVLVVCVVVVVPSSSVSSNVSSVSSNVSSVVRVVVVVVPDPPPCDDDDSVVVVVVVVVVVVVVVVVVVDDDD

pLDDT: mean 80.67, std 15.19, range [33.78, 98.31]

Sequence (293 aa):
MPEINLYYEKTLSKQNLEDLNFKLIPIWEPKIILTKVDILPNSKTKITYQKIKNNQYLISNKNTNRDQDQYVLNSLGFGWKTVSKKDFANTSQFLVEFWLTKIFFIFWILTFLLIFYYFFYKFFPLKIISFIRPISNFLFLTFNFLLYKPLLFIWQFLKSFFIKNRFIFLLITFIGIIYDIFFLKKYFDLIFLFLILLWISVLIAYRAESKVSFVFALVFLIICAFLSIIKKGTFAEKTAIWAYMFLVVGTIKSIVELKVNQKDHKEYPLFFKEISNHVFKFILLVLKSHPRK